Protein 2GUJ (pdb70)

Sequence (260 aa):
AQNTISGKEGRLFLDGEEAHIKTFEANVEKNKSEVNIGRRTGHKTTGANGTGTATFYKVTSKFVLLDYVKKGSDPYFTLQAVLDDQSSGRGTERVTLYDVNFDSAKIASLDEEEVPFTFEDFDVPEKLAQNTISGKEGRLFLDGEEAHIKTFEANVEKNKSEVNIGRRTGHKTTGANGTGTATFYKVTSKFVLLDYVKKGSDPYFTLQAVLDDQSSGRGTERVTLYDVNFDSAKIASLDEEEVPFTFEDFDVPEKLSDTF

Solvent-accessible surface area: 15913 Å² total

Organism: Bacillus subtilis (strain 168) (NCBI:txid224308)

Secondary structure (DSSP, 8-state):
---EEEEEEEEEEBTTB---EEEEEEEE---SS-TT---------S---EEEEEEES---HHHHH--TTTTT----EEEEEEE--TT-SSS--EEEEEEE---HHHHHTT---EEEE--SEEE-----/----EEEEEEEEEBTTB--EEEEEEEEE---SS-TT---------S---EEEEEEES---HHHHH--TTTTT----EEEEEEE--TT-SSS--EEEEEEE---HHHHHTT---EEEE--SEEE-----STT-

Radius of gyration: 20.83 Å; Cα contacts (8 Å, |Δi|>4): 559; chains: 2; bounding box: 64×45×52 Å

CATH classification: 2.30.110.40

Nearest PDB structures (foldseek):
  2guj-assembly1_A  TM=1.008E+00  e=4.155E-22  Bacillus subtilis
  5li2-assembly1_G  TM=8.431E-01  e=3.297E-12  Staphylococcus phage 812
  8v3t-assembly1_a  TM=5.627E-01  e=2.566E-04  Clostridioides difficile
  8z18-assembly1_G  TM=3.463E-01  e=7.494E+00  Bacillus phage SPR
  2guj-assembly1_A  TM=1.008E+00  e=9.852E-22  Bacillus subtilis

InterPro domains:
  IPR018989 Phage tail tube protein [PF09393] (2-141)
  IPR038628 XkdM-like superfamily [G3DSA:2.30.110.40] (1-142)

B-factor: mean 35.98, std 19.68, range [10.0, 70.0]

Foldseek 3Di:
DVQKWWFAFKWKAQVHHIQRWGTWIWHQDDDDPDDNCVDLVHDDDQASWTKIKTFTDDDDPVLLPVCACVVPHKGFIKIKGKTDDVVPPPHIFIKIFGRWIFGSVVSNVPCVGIGMTIGGHMHGPGGD/DVQKWWFAWWWKAFVHHIQRWGTWIWHQDDDDPDDNCVDLVHDDDQASWTKIKTFTDDDDPCLLPVCACVVPDKGFIKIKGKTDDVVPPPHIFIKIFGRWIFGSVVRNVPCVGITMTIGGHMHGPGGDPPPD

Structure (mmCIF, N/CA/C/O backbone):
data_2GUJ
#
_entry.id   2GUJ
#
_cell.length_a   84.255
_cell.length_b   84.255
_cell.l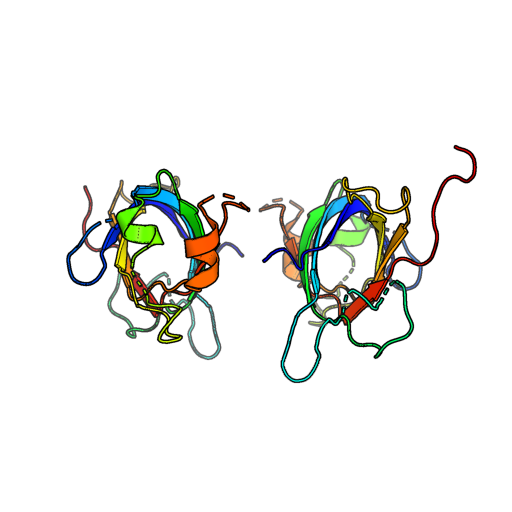ength_c   46.694
_cell.angle_alpha   90.00
_cell.angle_beta   90.00
_cell.angle_gamma   120.00
#
_symmetry.space_group_name_H-M   'P 32'
#
loop_
_atom_site.group_PDB
_atom_site.id
_atom_site.type_symbol
_atom_site.label_atom_id
_atom_site.label_alt_id
_atom_site.label_comp_id
_atom_site.label_asym_id
_atom_site.label_entity_id
_atom_site.label_seq_id
_atom_site.pdbx_PDB_ins_code
_atom_site.Cartn_x
_atom_site.Cartn_y
_atom_site.Cartn_z
_atom_site.occupancy
_atom_site.B_iso_or_equiv
_atom_site.auth_seq_id
_atom_site.auth_comp_id
_atom_site.auth_asym_id
_atom_site.auth_atom_id
_atom_site.pdbx_PDB_model_num
ATOM 1 N N . ALA A 1 5 ? 19.982 -3.268 -17.435 1.00 68.50 5 ALA A N 1
ATOM 2 C CA . ALA A 1 5 ? 20.811 -2.333 -18.258 1.00 69.59 5 ALA A CA 1
ATOM 3 C C . ALA A 1 5 ? 20.286 -0.922 -18.052 1.00 68.23 5 ALA A C 1
ATOM 4 O O . ALA A 1 5 ? 20.523 -0.310 -17.016 1.00 68.68 5 ALA A O 1
ATOM 6 N N . GLN A 1 6 ? 19.548 -0.418 -19.030 1.00 50.46 6 GLN A N 1
ATOM 7 C CA . GLN A 1 6 ? 18.993 0.926 -18.949 1.00 47.72 6 GLN A CA 1
ATOM 8 C C . GLN A 1 6 ? 17.600 0.886 -18.325 1.00 43.31 6 GLN A C 1
ATOM 9 O O . GLN A 1 6 ? 16.942 1.918 -18.171 1.00 42.37 6 GLN A O 1
ATOM 15 N N . ASN A 1 7 ? 17.162 -0.314 -17.954 1.00 49.95 7 ASN A N 1
ATOM 16 C CA . ASN A 1 7 ? 15.853 -0.531 -17.329 1.00 42.99 7 ASN A CA 1
ATOM 17 C C . ASN A 1 7 ? 16.001 -0.169 -15.854 1.00 38.49 7 ASN A C 1
ATOM 18 O O . ASN A 1 7 ? 15.344 -0.730 -14.977 1.00 38.30 7 ASN A O 1
ATOM 23 N N . THR A 1 8 ? 16.878 0.799 -15.615 1.00 43.52 8 THR A N 1
ATOM 24 C CA . THR A 1 8 ? 17.220 1.293 -14.288 1.00 37.39 8 THR A CA 1
ATOM 25 C C . THR A 1 8 ? 16.245 2.372 -13.798 1.00 34.58 8 THR A C 1
ATOM 26 O O . THR A 1 8 ? 15.328 2.763 -14.517 1.00 34.23 8 THR A O 1
ATOM 30 N N . ILE A 1 9 ? 16.457 2.841 -12.573 1.00 28.11 9 ILE A N 1
ATOM 31 C CA . ILE A 1 9 ? 15.614 3.848 -11.939 1.00 22.70 9 ILE A CA 1
ATOM 32 C C . ILE A 1 9 ? 16.397 4.344 -10.733 1.00 21.97 9 ILE A C 1
ATOM 33 O O . ILE A 1 9 ? 16.985 3.543 -10.001 1.00 21.28 9 ILE A O 1
ATOM 38 N N . SER A 1 10 ? 16.419 5.648 -10.507 1.00 12.47 10 SER A N 1
ATOM 39 C CA . SER A 1 10 ? 17.141 6.154 -9.351 1.00 11.94 10 SER A CA 1
ATOM 40 C C . SER A 1 10 ? 16.601 7.510 -8.952 1.00 13.59 10 SER A C 1
ATOM 41 O O . SER A 1 10 ? 15.977 8.192 -9.759 1.00 11.69 10 SER A O 1
ATOM 44 N N . GLY A 1 11 ? 16.846 7.898 -7.710 1.00 16.95 11 GLY A N 1
ATOM 45 C CA . GLY A 1 11 ? 16.359 9.181 -7.268 1.00 20.10 11 GLY A CA 1
ATOM 46 C C . GLY A 1 11 ? 17.154 9.857 -6.169 1.00 22.74 11 GLY A C 1
ATOM 47 O O . GLY A 1 11 ? 17.652 9.222 -5.238 1.00 21.53 11 GLY A O 1
ATOM 48 N N . LYS A 1 12 ? 17.262 11.175 -6.279 1.00 16.57 12 LYS A N 1
ATOM 49 C CA . LYS A 1 12 ? 17.978 11.970 -5.290 1.00 18.50 12 LYS A CA 1
ATOM 50 C C . LYS A 1 12 ? 17.305 11.890 -3.919 1.00 20.63 12 LYS A C 1
ATOM 51 O O . LYS A 1 12 ? 16.232 11.303 -3.764 1.00 19.87 12 LYS A O 1
ATOM 57 N N . GLU A 1 13 ? 17.965 12.514 -2.948 1.00 40.07 13 GLU A N 1
ATOM 58 C CA . GLU A 1 13 ? 17.555 12.584 -1.548 1.00 41.95 13 GLU A CA 1
ATOM 59 C C . GLU A 1 13 ? 16.205 11.983 -1.211 1.00 40.78 13 GLU A C 1
ATOM 60 O O . GLU A 1 13 ? 15.175 12.469 -1.667 1.00 40.29 13 GLU A O 1
ATOM 66 N N . GLY A 1 14 ? 16.222 10.925 -0.400 1.00 20.89 14 GLY A N 1
ATOM 67 C CA . GLY A 1 14 ? 14.988 10.262 -0.013 1.00 19.45 14 GLY A CA 1
ATOM 68 C C . GLY A 1 14 ? 14.930 9.888 1.455 1.00 18.51 14 GLY A C 1
ATOM 69 O O . GLY A 1 14 ? 15.906 10.048 2.178 1.00 19.88 14 GLY A O 1
ATOM 70 N N . ARG A 1 15 ? 13.776 9.405 1.897 1.00 35.66 15 ARG A N 1
ATOM 71 C CA . ARG A 1 15 ? 13.593 8.995 3.283 1.00 33.55 15 ARG A CA 1
ATOM 72 C C . ARG A 1 15 ? 12.806 7.685 3.329 1.00 30.79 15 ARG A C 1
ATOM 73 O O . ARG A 1 15 ? 11.830 7.534 2.595 1.00 30.90 15 ARG A O 1
ATOM 81 N N . LEU A 1 16 ? 13.220 6.740 4.175 1.00 30.47 16 LEU A N 1
ATOM 82 C CA . LEU A 1 16 ? 12.510 5.455 4.276 1.00 28.75 16 LEU A CA 1
ATOM 83 C C . LEU A 1 16 ? 11.754 5.391 5.599 1.00 28.17 16 LEU A C 1
ATOM 84 O O . LEU A 1 16 ? 12.299 5.741 6.645 1.00 27.70 16 LEU A O 1
ATOM 89 N N . PHE A 1 17 ? 10.503 4.945 5.557 1.00 30.27 17 PHE A N 1
ATOM 90 C CA . PHE A 1 17 ? 9.688 4.900 6.772 1.00 28.76 17 PHE A CA 1
ATOM 91 C C . PHE A 1 17 ? 9.338 3.488 7.225 1.00 27.79 17 PHE A C 1
ATOM 92 O O . PHE A 1 17 ? 8.887 2.669 6.434 1.00 28.28 17 PHE A O 1
ATOM 100 N N . LEU A 1 18 ? 9.573 3.188 8.497 1.00 17.88 18 LEU A N 1
ATOM 101 C CA . LEU A 1 18 ? 9.235 1.864 8.998 1.00 16.84 18 LEU A CA 1
ATOM 102 C C . LEU A 1 18 ? 7.895 2.007 9.700 1.00 17.56 18 LEU A C 1
ATOM 103 O O . LEU A 1 18 ? 7.800 2.541 10.806 1.00 17.65 18 LEU A O 1
ATOM 108 N N . ASP A 1 19 ? 6.861 1.533 9.017 1.00 22.47 19 ASP A N 1
ATOM 109 C CA . ASP A 1 19 ? 5.482 1.609 9.477 1.00 23.65 19 ASP A CA 1
ATOM 110 C C . ASP A 1 19 ? 5.085 2.972 10.047 1.00 25.15 19 ASP A C 1
ATOM 111 O O . ASP A 1 19 ? 4.206 3.047 10.897 1.00 25.50 19 ASP A O 1
ATOM 116 N N . GLY A 1 20 ? 5.722 4.047 9.590 1.00 10.00 20 GLY A N 1
ATOM 117 C CA . GLY A 1 20 ? 5.361 5.364 10.078 1.00 11.20 20 GLY A CA 1
ATOM 118 C C . GLY A 1 20 ? 6.495 6.164 10.677 1.00 13.90 20 GLY A C 1
ATOM 119 O O . GLY A 1 20 ? 6.402 7.380 10.794 1.00 13.64 20 GLY A O 1
ATOM 120 N N . GLU A 1 21 ? 7.571 5.504 11.072 1.00 22.94 21 GLU A N 1
ATOM 121 C CA . GLU A 1 21 ? 8.677 6.243 11.655 1.00 26.98 21 GLU A CA 1
ATOM 122 C C . GLU A 1 21 ? 9.753 6.475 10.605 1.00 27.33 21 GLU A C 1
ATOM 123 O O . GLU A 1 21 ? 10.149 5.552 9.898 1.00 26.90 21 GLU A O 1
ATOM 129 N N . GLU A 1 22 ? 10.185 7.725 10.464 1.00 26.20 22 GLU A N 1
ATOM 130 C CA . GLU A 1 22 ? 11.237 8.032 9.510 1.00 26.83 22 GLU A CA 1
ATOM 131 C C . GLU A 1 22 ? 12.476 7.434 10.172 1.00 28.72 22 GLU A C 1
ATOM 132 O O . GLU A 1 22 ? 12.648 7.549 11.384 1.00 29.24 22 GLU A O 1
ATOM 146 N N . ALA A 1 24 ? 15.989 7.191 8.421 1.00 44.52 24 ALA A N 1
ATOM 147 C CA . ALA A 1 24 ? 17.259 7.414 7.729 1.00 45.47 24 ALA A CA 1
ATOM 148 C C . ALA A 1 24 ? 17.083 8.291 6.505 1.00 45.65 24 ALA A C 1
ATOM 149 O O . ALA A 1 24 ? 16.341 7.953 5.585 1.00 47.15 24 ALA A O 1
ATOM 151 N N . HIS A 1 25 ? 17.756 9.432 6.498 1.00 42.75 25 HIS A N 1
ATOM 152 C CA . HIS A 1 25 ? 17.671 10.321 5.359 1.00 42.99 25 HIS A CA 1
ATOM 153 C C . HIS A 1 25 ? 18.631 9.775 4.334 1.00 40.25 25 HIS A C 1
ATOM 154 O O . HIS A 1 25 ? 19.776 10.220 4.232 1.00 41.02 25 HIS A O 1
ATOM 161 N N . ILE A 1 26 ? 18.154 8.791 3.584 1.00 33.20 26 ILE A N 1
ATOM 162 C CA . ILE A 1 26 ? 18.962 8.160 2.562 1.00 29.49 26 ILE A CA 1
ATOM 163 C C . ILE A 1 26 ? 19.155 9.038 1.323 1.00 26.20 26 ILE A C 1
ATOM 164 O O . ILE A 1 26 ? 18.196 9.506 0.703 1.00 25.30 26 ILE A O 1
ATOM 169 N N . LYS A 1 27 ? 20.421 9.262 0.987 1.00 22.57 27 LYS A N 1
ATOM 170 C CA . LYS A 1 27 ? 20.785 10.077 -0.165 1.00 21.52 27 LYS A CA 1
ATOM 171 C C . LYS A 1 27 ? 20.600 9.276 -1.440 1.00 20.10 27 LYS A C 1
ATOM 172 O O . LYS A 1 27 ? 19.660 8.505 -1.548 1.00 21.89 27 LYS A O 1
ATOM 178 N N . THR A 1 28 ? 21.502 9.461 -2.397 1.00 22.35 28 THR A N 1
ATOM 179 C CA . THR A 1 28 ? 21.443 8.756 -3.669 1.00 18.98 28 THR A CA 1
ATOM 180 C C . THR A 1 28 ? 21.110 7.281 -3.562 1.00 17.56 28 THR A C 1
ATOM 181 O O . THR A 1 28 ? 21.737 6.539 -2.804 1.00 17.06 28 THR A O 1
ATOM 185 N N . PHE A 1 29 ? 20.130 6.847 -4.341 1.00 14.68 29 PHE A N 1
ATOM 186 C CA . PHE A 1 29 ? 19.758 5.439 -4.358 1.00 14.68 29 PHE A CA 1
ATOM 187 C C . PHE A 1 29 ? 19.470 5.084 -5.811 1.00 15.75 29 PHE A C 1
ATOM 188 O O . PHE A 1 29 ? 19.066 5.952 -6.582 1.00 13.98 29 PHE A O 1
ATOM 196 N N . GLU A 1 30 ? 19.700 3.834 -6.200 1.00 21.51 30 GLU A N 1
ATOM 197 C CA . GLU A 1 30 ? 19.439 3.426 -7.586 1.00 22.64 30 GLU A CA 1
ATOM 198 C C . GLU A 1 30 ? 18.960 1.974 -7.711 1.00 21.75 30 GLU A C 1
ATOM 199 O O . GLU A 1 30 ? 19.730 1.039 -7.501 1.00 21.97 30 GLU A O 1
ATOM 205 N N . ALA A 1 31 ? 17.693 1.794 -8.079 1.00 13.62 31 ALA A N 1
ATOM 206 C CA . ALA A 1 31 ? 17.116 0.461 -8.205 1.00 12.38 31 ALA A CA 1
ATOM 207 C C . ALA A 1 31 ? 17.152 -0.108 -9.605 1.00 10.83 31 ALA A C 1
ATOM 208 O O . ALA A 1 31 ? 17.727 0.481 -10.510 1.00 10.00 31 ALA A O 1
ATOM 210 N N . ASN A 1 32 ? 16.485 -1.248 -9.764 1.00 26.87 32 ASN A N 1
ATOM 211 C CA . ASN A 1 32 ? 16.445 -1.973 -11.024 1.00 30.03 32 ASN A CA 1
ATOM 212 C C . ASN A 1 32 ? 15.214 -2.854 -11.209 1.00 31.08 32 ASN A C 1
ATOM 213 O O . ASN A 1 32 ? 15.263 -4.031 -10.843 1.00 32.73 32 ASN A O 1
ATOM 218 N N . VAL A 1 33 ? 14.127 -2.345 -11.788 1.00 10.00 33 VAL A N 1
ATOM 219 C CA . VAL A 1 33 ? 12.969 -3.223 -11.976 1.00 10.00 33 VAL A CA 1
ATOM 220 C C . VAL A 1 33 ? 13.393 -4.460 -12.752 1.00 12.32 33 VAL A C 1
ATOM 221 O O . VAL A 1 33 ? 13.924 -4.359 -13.850 1.00 11.84 33 VAL A O 1
ATOM 225 N N . GLU A 1 34 ? 13.183 -5.631 -12.169 1.00 18.35 34 GLU A N 1
ATOM 226 C CA . GLU A 1 34 ? 13.568 -6.855 -12.839 1.00 22.28 34 GLU A CA 1
ATOM 227 C C . GLU A 1 34 ? 12.652 -7.179 -13.998 1.00 27.05 34 GLU A C 1
ATOM 228 O O . GLU A 1 34 ? 11.432 -7.197 -13.847 1.00 27.58 34 GLU A O 1
ATOM 234 N N . LYS A 1 35 ? 13.253 -7.451 -15.152 1.00 34.98 35 LYS A N 1
AT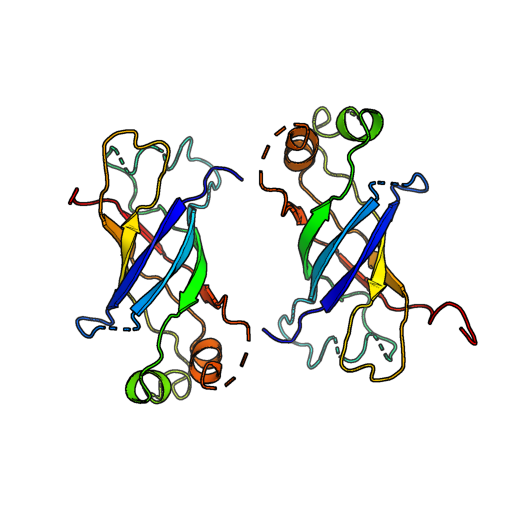OM 235 C CA . LYS A 1 35 ? 12.515 -7.798 -16.364 1.00 39.74 35 LYS A CA 1
ATOM 236 C C . LYS A 1 35 ? 12.546 -9.313 -16.490 1.00 40.08 35 LYS A C 1
ATOM 237 O O . LYS A 1 35 ? 13.423 -9.859 -17.158 1.00 40.77 35 LYS A O 1
ATOM 243 N N . ASN A 1 36 ? 11.590 -10.001 -15.878 1.00 47.77 36 ASN A N 1
ATOM 244 C CA . ASN A 1 36 ? 11.614 -11.457 -15.932 1.00 47.24 36 ASN A CA 1
ATOM 245 C C . ASN A 1 36 ? 10.464 -12.165 -16.636 1.00 46.76 36 ASN A C 1
ATOM 246 O O . ASN A 1 36 ? 9.292 -11.824 -16.458 1.00 46.35 36 ASN A O 1
ATOM 251 N N . LYS A 1 37 ? 10.831 -13.165 -17.436 1.00 66.62 37 LYS A N 1
ATOM 252 C CA . LYS A 1 37 ? 9.872 -14.010 -18.141 1.00 66.40 37 LYS A CA 1
ATOM 253 C C . LYS A 1 37 ? 8.841 -13.301 -19.008 1.00 64.78 37 LYS A C 1
ATOM 254 O O . LYS A 1 37 ? 9.122 -12.299 -19.666 1.00 64.03 37 LYS A O 1
ATOM 260 N N . SER A 1 38 ? 7.638 -13.863 -18.985 1.00 46.34 38 SER A N 1
ATOM 261 C CA . SER A 1 38 ? 6.499 -13.371 -19.737 1.00 44.93 38 SER A CA 1
ATOM 262 C C . SER A 1 38 ? 5.991 -12.010 -19.263 1.00 44.43 38 SER A C 1
ATOM 263 O O . SER A 1 38 ? 5.022 -11.941 -18.509 1.00 45.41 38 SER A O 1
ATOM 266 N N . GLU A 1 39 ? 6.631 -10.933 -19.711 1.00 34.85 39 GLU A N 1
ATOM 267 C CA . GLU A 1 39 ? 6.213 -9.590 -19.322 1.00 34.27 39 GLU A CA 1
ATOM 268 C C . GLU A 1 39 ? 6.948 -8.557 -20.175 1.00 35.54 39 GLU A C 1
ATOM 269 O O . GLU A 1 39 ? 8.061 -8.140 -19.847 1.00 36.05 39 GLU A O 1
ATOM 275 N N . VAL A 1 40 ? 6.314 -8.141 -21.268 1.00 51.04 40 VAL A N 1
ATOM 276 C CA . VAL A 1 40 ? 6.915 -7.183 -22.182 1.00 51.55 40 VAL A CA 1
ATOM 277 C C . VAL A 1 40 ? 7.695 -6.077 -21.481 1.00 52.24 40 VAL A C 1
ATOM 278 O O . VAL A 1 40 ? 8.888 -6.238 -21.200 1.00 53.14 40 VAL A O 1
ATOM 282 N N . ASN A 1 41 ? 7.027 -4.965 -21.191 1.00 48.24 41 ASN A N 1
ATOM 283 C CA . ASN A 1 41 ? 7.676 -3.833 -20.555 1.00 47.54 41 ASN A CA 1
ATOM 284 C C . ASN A 1 41 ? 7.065 -3.524 -19.202 1.00 47.45 41 ASN A C 1
ATOM 285 O O . ASN A 1 41 ? 6.150 -2.704 -19.105 1.00 47.46 41 ASN A O 1
ATOM 290 N N . ILE A 1 42 ? 7.590 -4.168 -18.159 1.00 47.02 42 ILE A N 1
ATOM 291 C CA . ILE A 1 42 ? 7.098 -3.983 -16.789 1.00 46.42 42 ILE A CA 1
ATOM 292 C C . ILE A 1 42 ? 7.168 -2.526 -16.306 1.00 47.14 42 ILE A C 1
ATOM 293 O O . ILE A 1 42 ? 6.148 -1.936 -15.916 1.00 45.77 42 ILE A O 1
ATOM 306 N N . GLY A 1 44 ? 8.027 0.568 -17.943 1.00 45.77 44 GLY A N 1
ATOM 307 C CA . GLY A 1 44 ? 7.307 1.504 -18.776 1.00 44.37 44 GLY A CA 1
ATOM 308 C C . GLY A 1 44 ? 5.885 1.722 -18.315 1.00 43.83 44 GLY A C 1
ATOM 309 O O . GLY A 1 44 ? 5.463 2.861 -18.119 1.00 44.12 44 GLY A O 1
ATOM 310 N N . ARG A 1 45 ? 5.146 0.636 -18.114 1.00 60.24 45 ARG A N 1
ATOM 311 C CA . ARG A 1 45 ? 3.759 0.753 -17.684 1.00 59.83 45 ARG A CA 1
ATOM 312 C C . ARG A 1 45 ? 3.516 0.500 -16.199 1.00 60.62 45 ARG A C 1
ATOM 313 O O . ARG A 1 45 ? 2.907 -0.490 -15.805 1.00 61.47 45 ARG A O 1
ATOM 321 N N . ARG A 1 46 ? 4.000 1.425 -15.383 1.00 48.21 46 ARG A N 1
ATOM 322 C CA . ARG A 1 46 ? 3.841 1.371 -13.933 1.00 50.38 46 ARG A CA 1
ATOM 323 C C . ARG A 1 46 ? 4.018 2.829 -13.551 1.00 52.75 46 ARG A C 1
ATOM 324 O O . ARG A 1 46 ? 3.347 3.345 -12.659 1.00 51.64 46 ARG A O 1
ATOM 340 N N . THR A 1 48 ? 3.588 5.044 -15.847 1.00 70.00 48 THR A N 1
ATOM 341 C CA . THR A 1 48 ? 2.453 5.563 -16.590 1.00 70.00 48 THR A CA 1
ATOM 342 C C . THR A 1 48 ? 1.494 4.429 -16.915 1.00 70.00 48 THR A C 1
ATOM 343 O O . THR A 1 48 ? 1.434 3.961 -18.056 1.00 70.00 48 THR A O 1
ATOM 347 N N . GLY A 1 49 ? 0.752 3.971 -15.911 1.00 69.01 49 GLY A N 1
ATOM 348 C CA . GLY A 1 49 ? -0.200 2.910 -16.173 1.00 70.00 49 GLY A CA 1
ATOM 349 C C . GLY A 1 49 ? -0.529 1.948 -15.059 1.00 70.00 49 GLY A C 1
ATOM 350 O O . GLY A 1 49 ? 0.192 1.855 -14.067 1.00 69.41 49 GLY A O 1
ATOM 351 N N . HIS A 1 50 ? -1.640 1.236 -15.251 1.00 68.29 50 HIS A N 1
ATOM 352 C CA . HIS A 1 50 ? -2.146 0.228 -14.321 1.00 68.00 50 HIS A CA 1
ATOM 353 C C . HIS A 1 50 ? -1.505 -1.091 -14.697 1.00 64.51 50 HIS A C 1
ATOM 354 O O . HIS A 1 50 ? -1.579 -1.511 -15.847 1.00 65.74 50 HIS A O 1
ATOM 361 N N . LYS A 1 51 ? -0.897 -1.760 -13.731 1.00 48.64 51 LYS A N 1
ATOM 362 C CA . LYS A 1 51 ? -0.268 -3.027 -14.036 1.00 43.66 51 LYS A CA 1
ATOM 363 C C . LYS A 1 51 ? -0.214 -3.952 -12.836 1.00 42.09 51 LYS A C 1
ATOM 364 O O . LYS A 1 51 ? -0.710 -3.620 -11.761 1.00 40.31 51 LYS A O 1
ATOM 370 N N . THR A 1 52 ? 0.404 -5.115 -13.032 1.00 70.00 52 THR A N 1
ATOM 371 C CA . THR A 1 52 ? 0.544 -6.096 -11.969 1.00 70.00 52 THR A CA 1
ATOM 372 C C . THR A 1 52 ? 1.291 -5.444 -10.826 1.00 70.00 52 THR A C 1
ATOM 373 O O . THR A 1 52 ? 2.142 -4.573 -11.043 1.00 70.00 52 THR A O 1
ATOM 377 N N . THR A 1 53 ? 0.980 -5.880 -9.609 1.00 70.00 53 THR A N 1
ATOM 378 C CA . THR A 1 53 ? 1.625 -5.354 -8.408 1.00 69.77 53 THR A CA 1
ATOM 379 C C . THR A 1 53 ? 3.086 -5.797 -8.390 1.00 66.80 53 THR A C 1
ATOM 380 O O . THR A 1 53 ? 3.744 -5.768 -7.355 1.00 67.24 53 THR A O 1
ATOM 384 N N . GLY A 1 54 ? 3.584 -6.204 -9.551 1.00 36.25 54 GLY A N 1
ATOM 385 C CA . GLY A 1 54 ? 4.962 -6.635 -9.649 1.00 31.16 54 GLY A CA 1
ATOM 386 C C . GLY A 1 54 ? 5.935 -5.503 -9.385 1.00 27.06 54 GLY A C 1
ATOM 387 O O . GLY A 1 54 ? 5.971 -4.944 -8.288 1.00 26.61 54 GLY A O 1
ATOM 388 N N . ALA A 1 55 ? 6.711 -5.153 -10.403 1.00 19.78 55 ALA A N 1
ATOM 389 C CA . ALA A 1 55 ? 7.717 -4.106 -10.287 1.00 15.47 55 ALA A CA 1
ATOM 390 C C . ALA A 1 55 ? 8.672 -4.469 -9.159 1.00 13.15 55 ALA A C 1
ATOM 391 O O . ALA A 1 55 ? 9.279 -3.615 -8.523 1.00 13.24 55 ALA A O 1
ATOM 393 N N . ASN A 1 56 ? 8.785 -5.759 -8.901 1.00 11.28 56 ASN A N 1
ATOM 394 C CA . ASN A 1 56 ? 9.683 -6.248 -7.874 1.00 10.00 56 ASN A CA 1
ATOM 395 C C . ASN A 1 56 ? 11.074 -6.007 -8.442 1.00 10.00 56 ASN A C 1
ATOM 396 O O . ASN A 1 56 ? 11.208 -5.938 -9.660 1.00 10.00 56 ASN A O 1
ATOM 401 N N . GLY A 1 57 ? 12.100 -5.875 -7.601 1.00 10.32 57 GLY A N 1
ATOM 402 C CA . GLY A 1 57 ? 13.446 -5.680 -8.132 1.00 10.00 57 GLY A CA 1
ATOM 403 C C . GLY A 1 57 ? 14.593 -5.672 -7.132 1.00 10.71 57 GLY A C 1
ATOM 404 O O . GLY A 1 57 ? 14.403 -5.967 -5.951 1.00 12.09 57 GLY A O 1
ATOM 405 N N . THR A 1 58 ? 15.802 -5.377 -7.593 1.00 10.39 58 THR A N 1
ATOM 406 C CA . THR A 1 58 ? 16.912 -5.282 -6.652 1.00 11.00 58 THR A CA 1
ATOM 407 C C . THR A 1 58 ? 17.471 -3.899 -6.832 1.00 10.00 58 THR A C 1
ATOM 408 O O . THR A 1 58 ? 17.133 -3.219 -7.787 1.00 10.00 58 THR A O 1
ATOM 412 N N . GLY A 1 59 ? 18.348 -3.483 -5.937 1.00 16.85 59 GLY A N 1
ATOM 413 C CA . GLY A 1 59 ? 18.911 -2.155 -6.069 1.00 18.40 59 GLY A CA 1
ATOM 414 C C . GLY A 1 59 ? 20.029 -1.872 -5.088 1.00 18.98 59 GLY A C 1
ATOM 415 O O . GLY A 1 59 ? 20.572 -2.776 -4.446 1.00 19.42 59 GLY A O 1
ATOM 416 N N . THR A 1 60 ? 20.386 -0.605 -4.976 1.00 10.00 60 THR A N 1
ATOM 417 C CA . THR A 1 60 ? 21.429 -0.224 -4.056 1.00 11.22 60 THR A CA 1
ATOM 418 C C . THR A 1 60 ? 21.214 1.226 -3.680 1.00 12.08 60 THR A C 1
ATOM 419 O O . THR A 1 60 ? 20.547 1.973 -4.395 1.00 13.01 60 THR A O 1
ATOM 423 N N . ALA A 1 61 ? 21.760 1.628 -2.546 1.00 21.19 61 ALA A N 1
ATOM 424 C CA . ALA A 1 61 ? 21.562 2.992 -2.126 1.00 23.13 61 ALA A CA 1
ATOM 425 C C . ALA A 1 61 ? 22.519 3.298 -1.013 1.00 25.05 61 ALA A C 1
ATOM 426 O O . ALA A 1 61 ? 22.972 2.394 -0.313 1.00 25.43 61 ALA A O 1
ATOM 428 N N . THR A 1 62 ? 22.824 4.574 -0.835 1.00 35.82 62 THR A N 1
ATOM 429 C CA . THR A 1 62 ? 23.746 4.975 0.216 1.00 38.14 62 THR A CA 1
ATOM 430 C C . THR A 1 62 ? 23.058 5.906 1.200 1.00 41.39 62 THR A C 1
ATOM 431 O O . THR A 1 62 ? 22.335 6.818 0.800 1.00 42.53 62 THR A O 1
ATOM 435 N N . PHE A 1 63 ? 23.274 5.675 2.489 1.00 20.63 63 PHE A N 1
ATOM 436 C CA . PHE A 1 63 ? 22.654 6.521 3.494 1.00 21.80 63 PHE A CA 1
ATOM 437 C C . PHE A 1 63 ? 23.466 7.793 3.733 1.00 25.29 63 PHE A C 1
ATOM 438 O O . PHE A 1 63 ? 24.676 7.830 3.485 1.00 24.79 63 PHE A O 1
ATOM 446 N N . TYR A 1 64 ? 22.770 8.841 4.176 1.00 38.02 64 TYR A N 1
ATOM 447 C CA . TYR A 1 64 ? 23.373 10.139 4.478 1.00 43.80 64 TYR A CA 1
ATOM 448 C C . TYR A 1 64 ? 23.766 10.173 5.959 1.00 44.74 64 TYR A C 1
ATOM 449 O O . TYR A 1 64 ? 24.950 10.205 6.287 1.00 44.16 64 TYR A O 1
ATOM 458 N N . LYS A 1 65 ? 22.784 10.145 6.852 1.00 63.94 65 LYS A N 1
ATOM 459 C CA . LYS A 1 65 ? 23.076 10.157 8.288 1.00 65.12 65 LYS A CA 1
ATOM 460 C C . LYS A 1 65 ? 22.492 8.909 8.945 1.00 63.18 65 LYS A C 1
ATOM 461 O O . LYS A 1 65 ? 21.538 8.324 8.429 1.00 64.40 65 LYS A O 1
ATOM 467 N N . VAL A 1 66 ? 23.052 8.503 10.080 1.00 46.15 66 VAL A N 1
ATOM 468 C CA . VAL A 1 66 ? 22.547 7.322 10.769 1.00 44.46 66 VAL A CA 1
ATOM 469 C C . VAL A 1 66 ? 22.249 7.568 12.240 1.00 42.08 66 VAL A C 1
ATOM 470 O O . VAL A 1 66 ? 23.152 7.783 13.045 1.00 39.43 66 VAL A O 1
ATOM 474 N N . THR A 1 67 ? 20.970 7.533 12.586 1.00 56.34 67 THR A N 1
ATOM 475 C CA . THR A 1 67 ? 20.557 7.748 13.962 1.00 57.28 67 THR A CA 1
ATOM 476 C C . THR A 1 67 ? 20.868 6.538 14.832 1.00 57.00 67 THR A C 1
ATOM 477 O O . THR A 1 67 ? 20.471 5.415 14.514 1.00 58.84 67 THR A O 1
ATOM 481 N N . SER A 1 68 ? 21.566 6.780 15.938 1.00 47.54 68 SER A N 1
ATOM 482 C CA . SER A 1 68 ? 21.919 5.711 16.859 1.00 44.52 68 SER A CA 1
ATOM 483 C C . SER A 1 68 ? 20.684 4.864 17.068 1.00 42.75 68 SER A C 1
ATOM 484 O O . SER A 1 68 ? 20.719 3.637 16.946 1.00 43.25 68 SER A O 1
ATOM 487 N N . LYS A 1 69 ? 19.581 5.537 17.365 1.00 30.84 69 LYS A N 1
ATOM 488 C CA . LYS A 1 69 ? 18.322 4.852 17.595 1.00 31.22 69 LYS A CA 1
ATOM 489 C C . LYS A 1 69 ? 18.125 3.787 16.523 1.00 31.76 69 LYS A C 1
ATOM 490 O O . LYS A 1 69 ? 17.962 2.596 16.817 1.00 31.00 69 LYS A O 1
ATOM 496 N N . PHE A 1 70 ? 18.160 4.219 15.269 1.00 51.94 70 PHE A N 1
ATOM 497 C CA . PHE A 1 70 ? 17.971 3.294 14.162 1.00 51.92 70 PHE A CA 1
ATOM 498 C C . PHE A 1 70 ? 18.909 2.083 14.248 1.00 53.11 70 PHE A C 1
ATOM 499 O O . PHE A 1 70 ? 18.459 0.933 14.218 1.00 53.66 70 PHE A O 1
ATOM 507 N N . VAL A 1 71 ? 20.207 2.337 14.366 1.00 33.09 71 VAL A N 1
ATOM 508 C CA . VAL A 1 71 ? 21.158 1.245 14.454 1.00 32.62 71 VAL A CA 1
ATOM 509 C C . VAL A 1 71 ? 20.694 0.288 15.533 1.00 33.44 71 VAL A C 1
ATOM 510 O O . VAL A 1 71 ? 20.372 -0.870 15.254 1.00 33.03 71 VAL A O 1
ATOM 514 N N . LEU A 1 72 ? 20.650 0.778 16.766 1.00 39.14 72 LEU A N 1
ATOM 515 C CA . LEU A 1 72 ? 20.186 -0.043 17.877 1.00 39.10 72 LEU A CA 1
ATOM 516 C C . LEU A 1 72 ? 18.872 -0.716 17.482 1.00 38.95 72 LEU A C 1
ATOM 517 O O . LEU A 1 72 ? 18.661 -1.889 17.778 1.00 39.60 72 LEU A O 1
ATOM 522 N N . LEU A 1 73 ? 17.990 0.013 16.808 1.00 16.86 73 LEU A N 1
ATOM 523 C CA . LEU A 1 73 ? 16.738 -0.600 16.413 1.00 16.07 73 LEU A CA 1
ATOM 524 C C . LEU A 1 73 ? 17.029 -1.814 15.539 1.00 17.82 73 LEU A C 1
ATOM 525 O O . LEU A 1 73 ? 16.574 -2.923 15.827 1.00 16.48 73 LEU A O 1
ATOM 546 N N . ASP A 1 76 ? 18.144 -4.932 17.341 1.00 42.47 76 ASP A N 1
ATOM 547 C CA . ASP A 1 76 ? 17.082 -5.706 17.973 1.00 41.42 76 ASP A CA 1
ATOM 548 C C . ASP A 1 76 ? 16.378 -6.578 16.953 1.00 39.40 76 ASP A C 1
ATOM 549 O O . ASP A 1 76 ? 15.761 -7.586 17.304 1.00 39.21 76 ASP A O 1
ATOM 554 N N . TYR A 1 77 ? 16.489 -6.184 15.687 1.00 44.07 77 TYR A N 1
ATOM 555 C CA . TYR A 1 77 ? 15.864 -6.921 14.601 1.00 39.64 77 TYR A CA 1
ATOM 556 C C . TYR A 1 77 ? 16.682 -8.129 14.187 1.00 37.73 77 TYR A C 1
ATOM 557 O O . TYR A 1 77 ? 16.160 -9.242 14.075 1.00 36.72 77 TYR A O 1
ATOM 566 N N . VAL A 1 78 ? 17.968 -7.903 13.963 1.00 31.44 78 VAL A N 1
ATOM 567 C CA . VAL A 1 78 ? 18.859 -8.980 13.570 1.00 30.38 78 VAL A CA 1
ATOM 568 C C . VAL A 1 78 ? 18.920 -9.951 14.742 1.00 32.51 78 VAL A C 1
ATOM 569 O O . VAL A 1 78 ? 19.202 -11.137 14.568 1.00 33.63 78 VAL A O 1
ATOM 573 N N . LYS A 1 79 ? 18.644 -9.444 15.941 1.00 26.33 79 LYS A N 1
ATOM 574 C CA . LYS A 1 79 ? 18.638 -10.296 17.121 1.00 26.56 79 LYS A CA 1
ATOM 575 C C . LYS A 1 79 ? 17.599 -11.365 16.820 1.00 26.85 79 LYS A C 1
ATOM 576 O O . LYS A 1 79 ? 17.915 -12.554 16.725 1.00 25.02 79 LYS A O 1
ATOM 582 N N . LYS A 1 80 ? 16.357 -10.916 16.642 1.00 33.19 80 LYS A N 1
ATOM 583 C CA . LYS A 1 80 ? 15.244 -11.812 16.353 1.00 32.90 80 LYS A CA 1
ATOM 584 C C . LYS A 1 80 ? 15.444 -12.445 14.987 1.00 32.45 80 LYS A C 1
ATOM 585 O O . LYS A 1 80 ? 14.598 -13.196 14.496 1.00 32.03 80 LYS A O 1
ATOM 591 N N . GLY A 1 81 ? 16.587 -12.132 14.389 1.00 45.49 81 GLY A N 1
ATOM 592 C CA . GLY A 1 81 ? 16.941 -12.679 13.096 1.00 45.89 81 GLY A CA 1
ATOM 593 C C . GLY A 1 81 ? 15.920 -12.447 12.014 1.00 46.04 81 GLY A C 1
ATOM 594 O O . GLY A 1 81 ? 15.522 -13.371 11.310 1.00 46.42 81 GLY A O 1
ATOM 5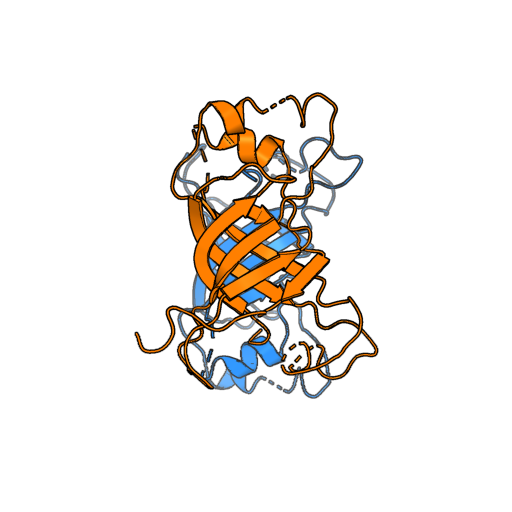95 N N . SER A 1 82 ? 15.480 -11.209 11.875 1.00 29.79 82 SER A N 1
ATOM 596 C CA . SER A 1 82 ? 14.520 -10.915 10.839 1.00 28.88 82 SER A CA 1
ATOM 597 C C . SER A 1 82 ? 14.840 -9.605 10.151 1.00 28.53 82 SER A C 1
ATOM 598 O O . SER A 1 82 ? 15.471 -8.722 10.72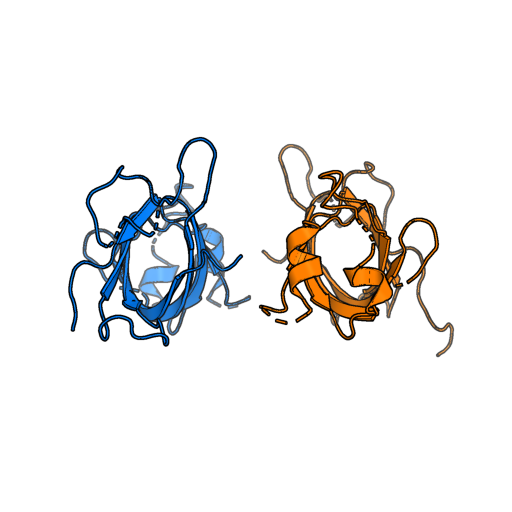8 1.00 27.49 82 SER A O 1
ATOM 601 N N . ASP A 1 83 ? 14.428 -9.503 8.894 1.00 25.60 83 ASP A N 1
ATOM 602 C CA . ASP A 1 83 ? 14.638 -8.292 8.124 1.00 26.26 83 ASP A CA 1
ATOM 603 C C . ASP A 1 83 ? 13.279 -7.661 7.898 1.00 25.12 83 ASP A C 1
ATOM 604 O O . ASP A 1 83 ? 12.396 -8.263 7.295 1.00 26.01 83 ASP A O 1
ATOM 609 N N . PRO A 1 84 ? 13.101 -6.429 8.390 1.00 32.90 84 PRO A N 1
ATOM 610 C CA . PRO A 1 84 ? 11.886 -5.611 8.307 1.00 30.48 84 PRO A CA 1
ATOM 611 C C . PRO A 1 84 ? 11.695 -4.999 6.921 1.00 28.50 84 PRO A C 1
ATOM 612 O O . PRO A 1 84 ? 12.650 -4.910 6.156 1.00 29.81 84 PRO A O 1
ATOM 616 N N . TYR A 1 85 ? 10.471 -4.592 6.598 1.00 10.71 85 TYR A N 1
ATOM 617 C CA . TYR A 1 85 ? 10.201 -3.973 5.307 1.00 10.00 85 TYR A CA 1
ATOM 618 C C . TYR A 1 85 ? 9.999 -2.479 5.458 1.00 10.00 85 TYR A C 1
ATOM 619 O O . TYR A 1 85 ? 9.017 -2.039 6.056 1.00 10.00 85 TYR A O 1
ATOM 628 N N . PHE A 1 86 ? 10.923 -1.698 4.916 1.00 12.37 86 PHE A N 1
ATOM 629 C CA . PHE A 1 86 ? 10.819 -0.253 4.988 1.00 13.60 86 PHE A CA 1
ATOM 630 C C . PHE A 1 86 ? 10.229 0.237 3.666 1.00 12.56 86 PHE A C 1
ATOM 631 O O . PHE A 1 86 ? 10.204 -0.498 2.665 1.00 14.61 86 PHE A O 1
ATOM 639 N N . THR A 1 87 ? 9.732 1.466 3.670 1.00 19.13 87 THR A N 1
ATOM 640 C CA . THR A 1 87 ? 9.153 2.063 2.479 1.00 17.49 87 THR A CA 1
ATOM 641 C C . THR A 1 87 ? 10.032 3.252 2.145 1.00 17.96 87 THR A C 1
ATOM 642 O O . THR A 1 87 ? 10.041 4.240 2.881 1.00 18.32 87 THR A O 1
ATOM 646 N N . LEU A 1 88 ? 10.767 3.166 1.042 1.00 11.20 88 LEU A N 1
ATOM 647 C CA . LEU A 1 88 ? 11.663 4.251 0.690 1.00 11.47 88 LEU A CA 1
ATOM 648 C C . LEU A 1 88 ? 11.012 5.283 -0.202 1.00 12.53 88 LEU A C 1
ATOM 649 O O . LEU A 1 88 ? 10.767 5.034 -1.385 1.00 13.69 88 LEU A O 1
ATOM 654 N N . GLN A 1 89 ? 10.768 6.465 0.345 1.00 10.00 89 GLN A N 1
ATOM 655 C CA . GLN A 1 89 ? 10.129 7.493 -0.455 1.00 12.15 89 GLN A CA 1
ATOM 656 C C . GLN A 1 89 ? 11.039 8.662 -0.802 1.00 12.93 89 GLN A C 1
ATOM 657 O O . GLN A 1 89 ? 11.238 9.566 0.009 1.00 11.19 89 GLN A O 1
ATOM 663 N N . ALA A 1 90 ? 11.575 8.647 -2.022 1.00 17.38 90 ALA A N 1
ATOM 664 C CA . ALA A 1 90 ? 12.485 9.701 -2.473 1.00 18.34 90 ALA A CA 1
ATOM 665 C C . ALA A 1 90 ? 11.934 10.569 -3.592 1.00 18.98 90 ALA A C 1
ATOM 666 O O . ALA A 1 90 ? 10.768 10.467 -3.982 1.00 16.86 90 ALA A O 1
ATOM 668 N N . VAL A 1 91 ? 12.820 11.418 -4.104 1.00 33.51 91 VAL A N 1
ATOM 669 C CA . VAL A 1 91 ? 12.516 12.323 -5.205 1.00 34.49 91 VAL A CA 1
ATOM 670 C C . VAL A 1 91 ? 13.232 11.815 -6.460 1.00 35.87 91 VAL A C 1
ATOM 671 O O . VAL A 1 91 ? 14.462 11.742 -6.503 1.00 36.99 91 VAL A O 1
ATOM 675 N N . LEU A 1 92 ? 12.454 11.489 -7.486 1.00 33.66 92 LEU A N 1
ATOM 676 C CA . LEU A 1 92 ? 12.985 10.962 -8.738 1.00 35.75 92 LEU A CA 1
ATOM 677 C C . LEU A 1 92 ? 14.003 11.862 -9.408 1.00 39.21 92 LEU A C 1
ATOM 678 O O . LEU A 1 92 ? 13.840 13.079 -9.439 1.00 39.26 92 LEU A O 1
ATOM 683 N N . ASP A 1 93 ? 15.055 11.257 -9.953 1.00 59.55 93 ASP A N 1
ATOM 684 C CA . ASP A 1 93 ? 16.097 12.023 -10.632 1.00 63.09 93 ASP A CA 1
ATOM 685 C C . ASP A 1 93 ? 16.261 11.643 -12.100 1.00 67.66 93 ASP A C 1
ATOM 686 O O . ASP A 1 93 ? 17.373 11.382 -12.562 1.00 70.00 93 ASP A O 1
ATOM 691 N N . ASP A 1 94 ? 15.159 11.593 -12.837 1.00 36.82 94 ASP A N 1
ATOM 692 C CA . ASP A 1 94 ? 15.251 11.268 -14.255 1.00 39.80 94 ASP A CA 1
ATOM 693 C C . ASP A 1 94 ? 15.555 12.588 -14.955 1.00 41.63 94 ASP A C 1
ATOM 694 O O . ASP A 1 94 ? 14.733 13.505 -14.938 1.00 39.66 94 ASP A O 1
ATOM 699 N N . GLN A 1 95 ? 16.739 12.692 -15.552 1.00 64.83 95 GLN A N 1
ATOM 700 C CA . GLN A 1 95 ? 17.127 13.926 -16.228 1.00 68.93 95 GLN A CA 1
ATOM 701 C C . GLN A 1 95 ? 16.361 14.149 -17.516 1.00 70.00 95 GLN A C 1
ATOM 702 O O . GLN A 1 95 ? 16.161 15.290 -17.932 1.00 70.00 95 GLN A O 1
ATOM 708 N N . SER A 1 96 ? 15.930 13.063 -18.147 1.00 65.27 96 SER A N 1
ATOM 709 C CA . SER A 1 96 ? 15.187 13.186 -19.387 1.00 67.81 96 SER A CA 1
ATOM 710 C C . SER A 1 96 ? 14.029 14.160 -19.180 1.00 68.80 96 SER A C 1
ATOM 711 O O . SER A 1 96 ? 13.649 14.888 -20.097 1.00 69.99 96 SER A O 1
ATOM 714 N N . SER A 1 97 ? 13.490 14.183 -17.962 1.00 70.00 97 SER A N 1
ATOM 715 C CA . SER A 1 97 ? 12.379 15.071 -17.611 1.00 70.00 97 SER A CA 1
ATOM 716 C C . SER A 1 97 ? 11.205 14.921 -18.573 1.00 70.00 97 SER A C 1
ATOM 717 O O . SER A 1 97 ? 10.651 15.918 -19.052 1.00 70.00 97 SER A O 1
ATOM 720 N N . GLY A 1 98 ? 10.835 13.677 -18.861 1.00 70.00 98 GLY A N 1
ATOM 721 C CA . GLY A 1 98 ? 9.722 13.431 -19.759 1.00 70.00 98 GLY A CA 1
ATOM 722 C C . GLY A 1 98 ? 8.509 14.240 -19.341 1.00 69.83 98 GLY A C 1
ATOM 723 O O . GLY A 1 98 ? 7.613 14.483 -20.148 1.00 68.56 98 GLY A O 1
ATOM 724 N N . ARG A 1 99 ? 8.486 14.654 -18.073 1.00 70.00 99 ARG A N 1
ATOM 725 C CA . ARG A 1 99 ? 7.395 15.452 -17.515 1.00 70.00 99 ARG A CA 1
ATOM 726 C C . ARG A 1 99 ? 7.939 16.599 -16.665 1.00 70.00 99 ARG A C 1
ATOM 727 O O . ARG A 1 99 ? 7.877 17.759 -17.072 1.00 70.00 99 ARG A O 1
ATOM 735 N N . GLY A 1 100 ? 8.476 16.257 -15.494 1.00 54.51 100 GLY A N 1
ATOM 736 C CA . GLY A 1 100 ? 9.034 17.246 -14.583 1.00 50.36 100 GLY A CA 1
ATOM 737 C C . GLY A 1 100 ? 9.814 16.541 -13.486 1.00 47.35 100 GLY A C 1
ATOM 738 O O . GLY A 1 100 ? 10.869 15.969 -13.754 1.00 45.11 100 GLY A O 1
ATOM 739 N N . THR A 1 101 ? 9.308 16.589 -12.253 1.00 67.11 101 THR A N 1
ATOM 740 C CA . THR A 1 101 ? 9.948 15.906 -11.114 1.00 64.98 101 THR A CA 1
ATOM 741 C C . THR A 1 101 ? 8.915 15.358 -10.117 1.00 62.96 101 THR A C 1
ATOM 742 O O . THR A 1 101 ? 8.230 16.120 -9.430 1.00 62.23 101 THR A O 1
ATOM 746 N N . GLU A 1 102 ? 8.836 14.029 -10.035 1.00 31.72 102 GLU A N 1
ATOM 747 C CA . GLU A 1 102 ? 7.883 13.350 -9.158 1.00 27.83 102 GLU A CA 1
ATOM 748 C C . GLU A 1 102 ? 8.529 12.517 -8.060 1.00 26.16 102 GLU A C 1
ATOM 749 O O . GLU A 1 102 ? 9.723 12.204 -8.110 1.00 25.05 102 GLU A O 1
ATOM 755 N N . ARG A 1 103 ? 7.715 12.139 -7.075 1.00 20.01 103 ARG A N 1
ATOM 756 C CA . ARG A 1 103 ? 8.189 11.314 -5.973 1.00 18.41 103 ARG A CA 1
ATOM 757 C C . ARG A 1 103 ? 8.176 9.861 -6.405 1.00 15.49 103 ARG A C 1
ATOM 758 O O . ARG A 1 103 ? 7.339 9.436 -7.203 1.00 15.15 103 ARG A O 1
ATOM 766 N N . VAL A 1 104 ? 9.118 9.105 -5.870 1.00 35.33 104 VAL A N 1
ATOM 767 C CA . VAL A 1 104 ? 9.223 7.698 -6.169 1.00 29.70 104 VAL A CA 1
ATOM 768 C C . VAL A 1 104 ? 9.208 6.977 -4.851 1.00 29.41 104 VAL A C 1
ATOM 769 O O . VAL A 1 104 ? 9.941 7.355 -3.941 1.00 31.68 104 VAL A O 1
ATOM 773 N N . THR A 1 105 ? 8.369 5.961 -4.724 1.00 10.85 105 THR A N 1
ATOM 774 C CA . THR A 1 105 ? 8.354 5.193 -3.497 1.00 10.00 105 THR A CA 1
ATOM 775 C C . THR A 1 105 ? 8.769 3.775 -3.887 1.00 10.00 105 THR A C 1
ATOM 776 O O . THR A 1 105 ? 8.573 3.353 -5.034 1.00 10.00 105 THR A O 1
ATOM 780 N N . LEU A 1 106 ? 9.388 3.054 -2.960 1.00 13.50 106 LEU A N 1
ATOM 781 C CA . LEU A 1 106 ? 9.811 1.684 -3.233 1.00 12.12 106 LEU A CA 1
ATOM 782 C C . LEU A 1 106 ? 9.190 0.781 -2.205 1.00 11.65 106 LEU A C 1
ATOM 783 O O . LEU A 1 106 ? 9.791 0.481 -1.182 1.00 12.53 106 LEU A O 1
ATOM 788 N N . TYR A 1 107 ? 7.989 0.318 -2.480 1.00 10.00 107 TYR A N 1
ATOM 789 C CA . TYR A 1 107 ? 7.347 -0.530 -1.517 1.00 10.00 107 TYR A CA 1
ATOM 790 C C . TYR A 1 107 ? 8.171 -1.739 -1.168 1.00 10.00 107 TYR A C 1
ATOM 791 O O . TYR A 1 107 ? 8.795 -2.366 -2.024 1.00 10.00 107 TYR A O 1
ATOM 800 N N . ASP A 1 108 ? 8.197 -2.008 0.129 1.00 10.00 108 ASP A N 1
ATOM 801 C CA . ASP A 1 108 ? 8.898 -3.138 0.690 1.00 10.00 108 ASP A CA 1
ATOM 802 C C . ASP A 1 108 ? 10.383 -3.282 0.407 1.00 10.00 108 ASP A C 1
ATOM 803 O O . ASP A 1 108 ? 10.873 -4.395 0.184 1.00 10.00 108 ASP A O 1
ATOM 808 N N . VAL A 1 109 ? 11.101 -2.160 0.402 1.00 10.00 109 VAL A N 1
ATOM 809 C CA . VAL A 1 109 ? 12.545 -2.214 0.205 1.00 10.00 109 VAL A CA 1
ATOM 810 C C . VAL A 1 109 ? 13.020 -2.944 1.446 1.00 10.00 109 VAL A C 1
ATOM 811 O O . VAL A 1 109 ? 12.474 -2.750 2.538 1.00 10.00 109 VAL A O 1
ATOM 815 N N . ASN A 1 110 ? 14.046 -3.764 1.295 1.00 10.00 110 ASN A N 1
ATOM 816 C CA . ASN A 1 110 ? 14.515 -4.518 2.435 1.00 10.00 110 ASN A CA 1
ATOM 817 C C . ASN A 1 110 ? 16.000 -4.852 2.435 1.00 10.00 110 ASN A C 1
ATOM 818 O O . ASN A 1 110 ? 16.480 -5.552 1.547 1.00 10.00 110 ASN A O 1
ATOM 823 N N . PHE A 1 111 ? 16.733 -4.342 3.425 1.00 10.00 111 PHE A N 1
ATOM 824 C CA . PHE A 1 111 ? 18.162 -4.648 3.520 1.00 10.29 111 PHE A CA 1
ATOM 825 C C . PHE A 1 111 ? 18.396 -5.713 4.554 1.00 13.26 111 PHE A C 1
ATOM 826 O O . PHE A 1 111 ? 17.470 -6.161 5.227 1.00 13.81 111 PHE A O 1
ATOM 834 N N . ASP A 1 112 ? 19.659 -6.108 4.671 1.00 36.54 112 ASP A N 1
ATOM 835 C CA . ASP A 1 112 ? 20.066 -7.086 5.663 1.00 37.96 112 ASP A CA 1
ATOM 836 C C . ASP A 1 112 ? 20.353 -6.280 6.926 1.00 37.50 112 ASP A C 1
ATOM 837 O O . ASP A 1 112 ? 21.208 -5.382 6.937 1.00 36.51 112 ASP A O 1
ATOM 842 N N . SER A 1 113 ? 19.613 -6.600 7.981 1.00 21.49 113 SER A N 1
ATOM 843 C CA . SER A 1 113 ? 19.734 -5.921 9.270 1.00 23.72 113 SER A CA 1
ATOM 844 C C . SER A 1 113 ? 21.179 -5.611 9.604 1.00 25.76 113 SER A C 1
ATOM 845 O O . SER A 1 113 ? 21.595 -4.452 9.631 1.00 26.89 113 SER A O 1
ATOM 848 N N . ALA A 1 114 ? 21.916 -6.685 9.873 1.00 14.01 114 ALA A N 1
ATOM 849 C CA . ALA A 1 114 ? 23.324 -6.637 10.217 1.00 14.37 114 ALA A CA 1
ATOM 850 C C . ALA A 1 114 ? 24.062 -5.618 9.372 1.00 14.42 114 ALA A C 1
ATOM 851 O O . ALA A 1 114 ? 24.800 -4.762 9.885 1.00 14.30 114 ALA A O 1
ATOM 853 N N . LYS A 1 115 ? 23.872 -5.733 8.061 1.00 17.38 115 LYS A N 1
ATOM 854 C CA . LYS A 1 115 ? 24.526 -4.828 7.124 1.00 18.20 115 LYS A CA 1
ATOM 855 C C . LYS A 1 115 ? 24.302 -3.387 7.558 1.00 17.20 115 LYS A C 1
ATOM 856 O O . LYS A 1 115 ? 25.198 -2.555 7.444 1.00 14.98 115 LYS A O 1
ATOM 862 N N . ILE A 1 116 ? 23.116 -3.096 8.078 1.00 25.22 116 ILE A N 1
ATOM 863 C CA . ILE A 1 116 ? 22.840 -1.751 8.529 1.00 27.33 116 ILE A CA 1
ATOM 864 C C . ILE A 1 116 ? 23.452 -1.446 9.885 1.00 29.00 116 ILE A C 1
ATOM 865 O O . ILE A 1 116 ? 23.979 -0.359 10.086 1.00 29.62 116 ILE A O 1
ATOM 870 N N . ALA A 1 117 ? 23.389 -2.388 10.817 1.00 24.10 117 ALA A N 1
ATOM 871 C CA . ALA A 1 117 ? 23.976 -2.157 12.128 1.00 26.17 117 ALA A CA 1
ATOM 872 C C . ALA A 1 117 ? 25.438 -1.771 11.922 1.00 28.83 117 ALA A C 1
ATOM 873 O O . ALA A 1 117 ? 25.965 -0.878 12.590 1.00 29.28 117 ALA A O 1
ATOM 875 N N . SER A 1 118 ? 26.075 -2.442 10.967 1.00 32.57 118 SER A N 1
ATOM 876 C CA . SER A 1 118 ? 27.482 -2.222 10.636 1.00 35.21 118 SER A CA 1
ATOM 877 C C . SER A 1 118 ? 27.824 -0.832 10.087 1.00 37.24 118 SER A C 1
ATOM 878 O O . SER A 1 118 ? 28.980 -0.561 9.753 1.00 36.27 118 SER A O 1
ATOM 881 N N . LEU A 1 119 ? 26.835 0.049 9.996 1.00 31.27 119 LEU A N 1
ATOM 882 C CA . LEU A 1 119 ? 27.087 1.391 9.485 1.00 34.46 119 LEU A CA 1
ATOM 883 C C . LEU A 1 119 ? 27.852 2.270 10.463 1.00 37.49 119 LEU A C 1
ATOM 884 O O . LEU A 1 119 ? 28.326 3.349 10.098 1.00 37.03 119 LEU A O 1
ATOM 889 N N . ASP A 1 120 ? 27.980 1.810 11.704 1.00 54.87 120 ASP A N 1
ATOM 890 C CA . ASP A 1 120 ? 28.699 2.574 12.717 1.00 57.93 120 ASP A CA 1
ATOM 891 C C . ASP A 1 120 ? 29.242 1.681 13.835 1.00 58.77 120 ASP A C 1
ATOM 892 O O . ASP A 1 120 ? 30.441 1.397 13.887 1.00 58.98 120 ASP A O 1
ATOM 897 N N . GLU A 1 127 ? 31.212 -0.963 3.117 1.00 57.54 127 GLU A N 1
ATOM 898 C CA . GLU A 1 127 ? 31.079 0.326 2.450 1.00 59.32 127 GLU A CA 1
ATOM 899 C C . GLU A 1 127 ? 29.710 0.961 2.710 1.00 58.57 127 GLU A C 1
ATOM 900 O O . GLU A 1 127 ? 28.905 0.413 3.460 1.00 60.24 127 GLU A O 1
ATOM 906 N N . GLU A 1 128 ? 29.449 2.109 2.084 1.00 55.87 128 GLU A N 1
ATOM 907 C CA . GLU A 1 128 ? 28.188 2.823 2.268 1.00 52.37 128 GLU A CA 1
ATOM 908 C C . GLU A 1 128 ? 27.085 2.396 1.308 1.00 47.74 128 GLU A C 1
ATOM 909 O O . GLU A 1 128 ? 25.904 2.592 1.593 1.00 46.73 128 GLU A O 1
ATOM 915 N N . GLU A 1 129 ? 27.459 1.830 0.165 1.00 53.83 129 GLU A N 1
ATOM 916 C CA . GLU A 1 129 ? 26.459 1.388 -0.807 1.00 48.03 129 GLU A CA 1
ATOM 917 C C . GLU A 1 129 ? 25.832 0.111 -0.330 1.00 44.30 129 GLU A C 1
ATOM 918 O O . GLU A 1 129 ? 26.378 -0.968 -0.525 1.00 43.81 129 GLU A O 1
ATOM 924 N N . VAL A 1 130 ? 24.669 0.226 0.281 1.00 14.23 130 VAL A N 1
ATOM 925 C CA . VAL A 1 130 ? 24.031 -0.959 0.781 1.00 10.01 130 VAL A CA 1
ATOM 926 C C . VAL A 1 130 ? 23.032 -1.518 -0.201 1.00 10.00 130 VAL A C 1
ATOM 927 O O . VAL A 1 130 ? 22.363 -0.767 -0.912 1.00 10.00 130 VAL A O 1
ATOM 931 N N . PRO A 1 131 ? 22.948 -2.857 -0.278 1.00 30.54 131 PRO A N 1
ATOM 932 C CA . PRO A 1 131 ? 22.006 -3.513 -1.199 1.00 30.52 131 PRO A CA 1
ATOM 933 C C . PRO A 1 131 ? 20.626 -3.614 -0.568 1.00 29.47 131 PRO A C 1
ATOM 934 O O . PRO A 1 131 ? 20.499 -3.491 0.642 1.00 31.55 131 PRO A O 1
ATOM 938 N N . PHE A 1 132 ? 19.590 -3.819 -1.370 1.00 10.08 132 PHE A N 1
ATOM 939 C CA . PHE A 1 132 ? 18.249 -3.938 -0.816 1.00 10.00 132 PHE A CA 1
ATOM 940 C C . PHE A 1 132 ? 17.324 -4.443 -1.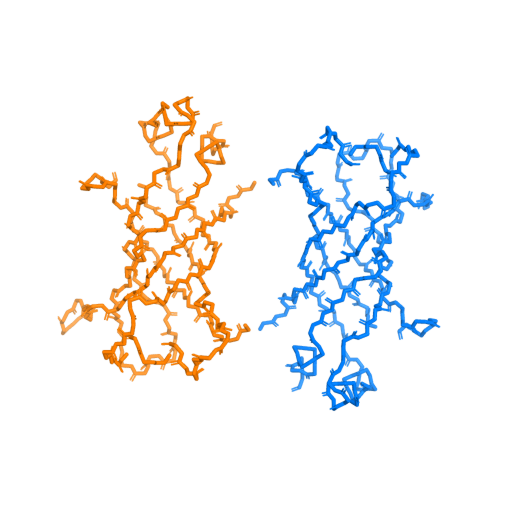899 1.00 10.00 132 PHE A C 1
ATOM 941 O O . PHE A 1 132 ? 17.632 -4.316 -3.078 1.00 10.00 132 PHE A O 1
ATOM 949 N N . THR A 1 133 ? 16.190 -5.010 -1.528 1.00 10.00 133 THR A N 1
ATOM 950 C CA . THR A 1 133 ? 15.319 -5.531 -2.564 1.00 12.19 133 THR A CA 1
ATOM 951 C C . THR A 1 133 ? 13.857 -5.187 -2.374 1.00 13.81 133 THR A C 1
ATOM 952 O O . THR A 1 133 ? 13.116 -5.885 -1.665 1.00 15.75 133 THR A O 1
ATOM 956 N N . PHE A 1 134 ? 13.440 -4.109 -3.027 1.00 14.74 134 PHE A N 1
ATOM 957 C CA . PHE A 1 134 ? 12.061 -3.657 -2.943 1.00 14.13 134 PHE A CA 1
ATOM 958 C C . PHE A 1 134 ? 11.188 -4.683 -3.625 1.00 13.75 134 PHE A C 1
ATOM 959 O O . PHE A 1 134 ? 11.689 -5.495 -4.386 1.00 14.26 134 PHE A O 1
ATOM 967 N N . GLU A 1 135 ? 9.889 -4.659 -3.350 1.00 18.82 135 GLU A N 1
ATOM 968 C CA . GLU A 1 135 ? 8.967 -5.615 -3.968 1.00 20.07 135 GLU A CA 1
ATOM 969 C C . GLU A 1 135 ? 8.030 -4.907 -4.940 1.00 20.18 135 GLU A C 1
ATOM 970 O O . GLU A 1 135 ? 7.233 -5.555 -5.617 1.00 19.84 135 GLU A O 1
ATOM 976 N N . ASP A 1 136 ? 8.128 -3.580 -4.996 1.00 11.19 136 ASP A N 1
ATOM 977 C CA . ASP A 1 136 ? 7.321 -2.780 -5.921 1.00 10.22 136 ASP A CA 1
ATOM 978 C C . ASP A 1 136 ? 7.731 -1.325 -5.873 1.00 10.00 136 ASP A C 1
ATOM 979 O O . ASP A 1 136 ? 8.077 -0.804 -4.818 1.00 10.67 136 ASP A O 1
ATOM 984 N N . PHE A 1 137 ? 7.666 -0.661 -7.017 1.00 10.00 137 PHE A N 1
ATOM 985 C CA . PHE A 1 137 ? 8.042 0.732 -7.078 1.00 10.00 137 PHE A CA 1
ATOM 986 C C . PHE A 1 137 ? 6.842 1.574 -7.497 1.00 10.28 137 PHE A C 1
ATOM 987 O O . PHE A 1 137 ? 5.795 1.025 -7.827 1.00 10.35 137 PHE A O 1
ATOM 995 N N . ASP A 1 138 ? 6.981 2.898 -7.504 1.00 32.43 138 ASP A N 1
ATOM 996 C CA . ASP A 1 138 ? 5.841 3.756 -7.841 1.00 34.21 138 ASP A CA 1
ATOM 997 C C . ASP A 1 138 ? 6.241 5.240 -7.996 1.00 34.91 138 ASP A C 1
ATOM 998 O O . ASP A 1 138 ? 7.201 5.696 -7.384 1.00 37.94 138 ASP A O 1
ATOM 1003 N N . VAL A 1 139 ? 5.499 5.995 -8.799 1.00 10.00 139 VAL A N 1
ATOM 1004 C CA . VAL A 1 139 ? 5.773 7.423 -9.009 1.00 10.00 139 VAL A CA 1
ATOM 1005 C C . VAL A 1 139 ? 4.422 8.112 -8.889 1.00 10.00 139 VAL A C 1
ATOM 1006 O O . VAL A 1 139 ? 3.933 8.718 -9.830 1.00 10.00 139 VAL A O 1
ATOM 1010 N N . PRO A 1 140 ? 3.822 8.046 -7.702 1.00 10.00 140 PRO A N 1
ATOM 1011 C CA . PRO A 1 140 ? 2.516 8.615 -7.374 1.00 10.27 140 PRO A CA 1
ATOM 1012 C C . PRO A 1 140 ? 2.204 10.056 -7.678 1.00 12.16 140 PRO A C 1
ATOM 1013 O O . PRO A 1 140 ? 1.228 10.332 -8.359 1.00 14.72 140 PRO A O 1
ATOM 1017 N N . GLU A 1 141 ? 3.012 10.977 -7.172 1.00 10.00 141 GLU A N 1
ATOM 1018 C CA . GLU A 1 141 ? 2.725 12.391 -7.357 1.00 10.00 141 GLU A CA 1
ATOM 1019 C C . GLU A 1 141 ? 3.849 13.163 -8.025 1.00 12.36 141 GLU A C 1
ATOM 1020 O O . GLU A 1 141 ? 4.943 12.634 -8.190 1.00 10.64 141 GLU A O 1
ATOM 1026 N N . LYS A 1 142 ? 3.570 14.397 -8.450 1.00 30.73 142 LYS A N 1
ATOM 1027 C CA . LYS A 1 142 ? 4.611 15.200 -9.079 1.00 37.30 142 LYS A CA 1
ATOM 1028 C C . LYS A 1 142 ? 5.396 15.871 -7.979 1.00 41.31 142 LYS A C 1
ATOM 1029 O O . LYS A 1 142 ? 6.029 15.180 -7.184 1.00 44.42 142 LYS A O 1
ATOM 1035 N N . LEU A 1 143 ? 5.368 17.198 -7.913 1.00 57.76 143 LEU A N 1
ATOM 1036 C CA . LEU A 1 143 ? 6.115 17.893 -6.865 1.00 62.31 143 LEU A CA 1
ATOM 1037 C C . LEU A 1 143 ? 6.009 19.419 -6.967 1.00 66.80 143 LEU A C 1
ATOM 1038 O O . LEU A 1 143 ? 5.515 19.902 -8.008 1.00 46.31 143 LEU A O 1
ATOM 1043 N N . ALA B 1 5 ? 29.304 -8.643 1.627 1.00 68.08 5 ALA B N 1
ATOM 1044 C CA . ALA B 1 5 ? 29.657 -7.453 2.461 1.00 69.17 5 ALA B CA 1
ATOM 1045 C C . ALA B 1 5 ? 31.140 -7.197 2.279 1.00 67.81 5 ALA B C 1
ATOM 1046 O O . ALA B 1 5 ? 31.563 -6.656 1.261 1.00 68.26 5 ALA B O 1
ATOM 1048 N N . GLN B 1 6 ? 31.932 -7.608 3.258 1.00 59.34 6 GLN B N 1
ATOM 1049 C CA . GLN B 1 6 ? 33.374 -7.418 3.192 1.00 56.60 6 GLN B CA 1
ATOM 1050 C C . GLN B 1 6 ? 34.038 -8.658 2.594 1.00 52.19 6 GLN B C 1
ATOM 1051 O O . GLN B 1 6 ? 35.262 -8.739 2.494 1.00 51.25 6 GLN B O 1
ATOM 1057 N N . ASN B 1 7 ? 33.215 -9.621 2.189 1.00 70.00 7 ASN B N 1
ATOM 1058 C CA . ASN B 1 7 ? 33.687 -10.863 1.567 1.00 65.03 7 ASN B CA 1
ATOM 1059 C C . ASN B 1 7 ? 33.964 -10.539 0.101 1.00 60.53 7 ASN B C 1
ATOM 1060 O O . ASN B 1 7 ? 33.869 -11.394 -0.778 1.00 60.34 7 ASN B O 1
ATOM 1065 N N . THR B 1 8 ? 34.320 -9.283 -0.138 1.00 32.74 8 THR B N 1
ATOM 1066 C CA . THR B 1 8 ? 34.583 -8.766 -1.472 1.00 26.61 8 THR B CA 1
ATOM 1067 C C . THR B 1 8 ? 35.991 -9.104 -1.976 1.00 23.80 8 THR B C 1
ATOM 1068 O O . THR B 1 8 ? 36.767 -9.761 -1.278 1.00 23.45 8 THR B O 1
ATOM 1072 N N . ILE B 1 9 ? 36.303 -8.654 -3.189 1.00 24.21 9 ILE B N 1
ATOM 1073 C CA . ILE B 1 9 ? 37.590 -8.906 -3.837 1.00 18.80 9 ILE B CA 1
ATOM 1074 C C . ILE B 1 9 ? 37.666 -8.011 -5.057 1.00 18.07 9 ILE B C 1
ATOM 1075 O O . ILE B 1 9 ? 36.741 -8.002 -5.874 1.00 17.38 9 ILE B O 1
ATOM 1080 N N . SER B 1 10 ? 38.762 -7.279 -5.209 1.00 10.72 10 SER B N 1
ATOM 1081 C CA . SER B 1 10 ? 38.887 -6.403 -6.358 1.00 10.19 10 SER B CA 1
ATOM 1082 C C . SER B 1 10 ? 40.339 -6.185 -6.731 1.00 11.84 10 SER B C 1
ATOM 1083 O O . SER B 1 10 ? 41.234 -6.378 -5.915 1.00 10.00 10 SER B O 1
ATOM 1086 N N . GLY B 1 11 ? 40.566 -5.767 -7.968 1.00 10.00 11 GLY B N 1
ATOM 1087 C CA . GLY B 1 11 ? 41.921 -5.529 -8.409 1.00 12.27 11 GLY B CA 1
ATOM 1088 C C . GLY B 1 11 ? 42.054 -4.493 -9.511 1.00 14.91 11 GLY B C 1
ATOM 1089 O O . GLY B 1 11 ? 41.190 -4.363 -10.376 1.00 13.70 11 GLY B O 1
ATOM 1090 N N . LYS B 1 12 ? 43.153 -3.751 -9.471 1.00 15.67 12 LYS B N 1
ATOM 1091 C CA . LYS B 1 12 ? 43.440 -2.724 -10.465 1.00 17.60 12 LYS B CA 1
ATOM 1092 C C . LYS B 1 12 ? 43.714 -3.350 -11.835 1.00 19.73 12 LYS B C 1
ATOM 1093 O O . LYS B 1 12 ? 43.701 -4.571 -11.989 1.00 18.97 12 LYS B O 1
ATOM 1099 N N . GLU B 1 13 ? 43.971 -2.481 -12.807 1.00 30.85 13 GLU B N 1
ATOM 1100 C CA . GLU B 1 13 ? 44.253 -2.831 -14.196 1.00 32.73 13 GLU B CA 1
ATOM 1101 C C . GLU B 1 13 ? 44.435 -4.307 -14.507 1.00 31.56 13 GLU B C 1
ATOM 1102 O O . GLU B 1 13 ? 45.323 -4.958 -13.963 1.00 31.07 13 GLU B O 1
ATOM 1108 N N . GLY B 1 14 ? 43.589 -4.822 -15.400 1.00 38.11 14 GLY B N 1
ATOM 1109 C CA . GLY B 1 14 ? 43.656 -6.224 -15.786 1.00 36.67 14 GLY B CA 1
ATOM 1110 C C . GLY B 1 14 ? 43.302 -6.480 -17.243 1.00 35.73 14 GLY B C 1
ATOM 1111 O O . GLY B 1 14 ? 42.856 -5.579 -17.949 1.00 37.10 14 GLY B O 1
ATOM 1112 N N . ARG B 1 15 ? 43.508 -7.713 -17.694 1.00 37.90 15 ARG B N 1
ATOM 1113 C CA . ARG B 1 15 ? 43.216 -8.094 -19.070 1.00 35.79 15 ARG B CA 1
ATOM 1114 C C . ARG B 1 15 ? 42.455 -9.423 -19.109 1.00 33.03 15 ARG B C 1
ATOM 1115 O O . ARG B 1 15 ? 42.801 -10.350 -18.372 1.00 33.14 15 ARG B O 1
ATOM 1123 N N . LEU B 1 16 ? 41.423 -9.525 -19.950 1.00 20.89 16 LEU B N 1
ATOM 1124 C CA . LEU B 1 16 ? 40.652 -10.780 -20.041 1.00 19.17 16 LEU B CA 1
ATOM 1125 C C . LEU B 1 16 ? 40.934 -11.478 -21.377 1.00 18.59 16 LEU B C 1
ATOM 1126 O O . LEU B 1 16 ? 40.858 -10.866 -22.437 1.00 18.12 16 LEU B O 1
ATOM 1131 N N . PHE B 1 17 ? 41.240 -12.769 -21.318 1.00 24.70 17 PHE B N 1
ATOM 1132 C CA . PHE B 1 17 ? 41.600 -13.517 -22.518 1.00 23.19 17 PHE B CA 1
ATOM 1133 C C . PHE B 1 17 ? 40.574 -14.545 -22.970 1.00 22.22 17 PHE B C 1
ATOM 1134 O O . PHE B 1 17 ? 40.175 -15.405 -22.196 1.00 22.71 17 PHE B O 1
ATOM 1142 N N . LEU B 1 18 ? 40.130 -14.456 -24.220 1.00 10.00 18 LEU B N 1
ATOM 1143 C CA . LEU B 1 18 ? 39.171 -15.433 -24.713 1.00 10.00 18 LEU B CA 1
ATOM 1144 C C . LEU B 1 18 ? 40.022 -16.508 -25.361 1.00 10.00 18 LEU B C 1
ATOM 1145 O O . LEU B 1 18 ? 40.693 -16.278 -26.369 1.00 10.00 18 LEU B O 1
ATOM 1150 N N . ASP B 1 19 ? 40.005 -17.679 -24.746 1.00 20.07 19 ASP B N 1
ATOM 1151 C CA . ASP B 1 19 ? 40.796 -18.808 -25.198 1.00 21.25 19 ASP B CA 1
ATOM 1152 C C . ASP B 1 19 ? 42.169 -18.441 -25.781 1.00 22.75 19 ASP B C 1
ATOM 1153 O O . ASP B 1 19 ? 42.683 -19.139 -26.650 1.00 23.10 19 ASP B O 1
ATOM 1158 N N . GLY B 1 20 ? 42.777 -17.363 -25.292 1.00 22.67 20 GLY B N 1
ATOM 1159 C CA . GLY B 1 20 ? 44.093 -16.984 -25.779 1.00 26.04 20 GLY B CA 1
ATOM 1160 C C . GLY B 1 20 ? 44.257 -15.571 -26.303 1.00 28.74 20 GLY B C 1
ATOM 1161 O O . GLY B 1 20 ? 45.339 -14.981 -26.226 1.00 28.48 20 GLY B O 1
ATOM 1162 N N . GLU B 1 21 ? 43.182 -15.020 -26.844 1.00 23.48 21 GLU B N 1
ATOM 1163 C CA . GLU B 1 21 ? 43.228 -13.675 -27.395 1.00 27.52 21 GLU B CA 1
ATOM 1164 C C . GLU B 1 21 ? 42.876 -12.634 -26.345 1.00 27.87 21 GLU B C 1
ATOM 1165 O O . GLU B 1 21 ? 41.838 -12.721 -25.693 1.00 27.44 21 GLU B O 1
ATOM 1171 N N . GLU B 1 22 ? 43.770 -11.669 -26.153 1.00 29.71 22 GLU B N 1
ATOM 1172 C CA . GLU B 1 22 ? 43.509 -10.612 -25.195 1.00 30.34 22 GLU B CA 1
ATOM 1173 C C . GLU B 1 22 ? 42.416 -9.804 -25.885 1.00 32.23 22 GLU B C 1
ATOM 1174 O O . GLU B 1 22 ? 42.494 -9.561 -27.085 1.00 32.75 22 GLU B O 1
ATOM 1188 N N . ALA B 1 24 ? 40.419 -6.893 -24.163 1.00 50.86 24 ALA B N 1
ATOM 1189 C CA . ALA B 1 24 ? 39.972 -5.680 -23.489 1.00 51.81 24 ALA B CA 1
ATOM 1190 C C . ALA B 1 24 ? 40.812 -5.404 -22.263 1.00 51.99 24 ALA B C 1
ATOM 1191 O O . ALA B 1 24 ? 40.881 -6.215 -21.339 1.00 53.49 24 ALA B O 1
ATOM 1193 N N . HIS B 1 25 ? 41.472 -4.260 -22.267 1.00 47.43 25 HIS B N 1
ATOM 1194 C CA . HIS B 1 25 ? 42.282 -3.879 -21.131 1.00 47.67 25 HIS B CA 1
ATOM 1195 C C . HIS B 1 25 ? 41.299 -3.302 -20.144 1.00 44.93 25 HIS B C 1
ATOM 1196 O O . HIS B 1 25 ? 41.088 -2.092 -20.096 1.00 45.70 25 HIS B O 1
ATOM 1203 N N . ILE B 1 26 ? 40.683 -4.188 -19.373 1.00 25.17 26 ILE B N 1
ATOM 1204 C CA . ILE B 1 26 ? 39.704 -3.789 -18.379 1.00 21.46 26 ILE B CA 1
ATOM 1205 C C . ILE B 1 26 ? 40.345 -3.185 -17.136 1.00 18.17 26 ILE B C 1
ATOM 1206 O O . ILE B 1 26 ? 41.260 -3.757 -16.549 1.00 17.27 26 ILE B O 1
ATOM 1211 N N . LYS B 1 27 ? 39.852 -2.021 -16.737 1.00 21.09 27 LYS B N 1
ATOM 1212 C CA . LYS B 1 27 ? 40.394 -1.342 -15.571 1.00 20.04 27 LYS B CA 1
ATOM 1213 C C . LYS B 1 27 ? 39.801 -1.864 -14.280 1.00 18.62 27 LYS B C 1
ATOM 1214 O O . LYS B 1 27 ? 39.571 -3.058 -14.133 1.00 20.41 27 LYS B O 1
ATOM 1220 N N . THR B 1 28 ? 39.562 -0.966 -13.336 1.00 24.10 28 THR B N 1
ATOM 1221 C CA . THR B 1 28 ? 38.995 -1.358 -12.064 1.00 20.73 28 THR B CA 1
ATOM 1222 C C . THR B 1 28 ? 37.883 -2.384 -12.212 1.00 19.31 28 THR B C 1
ATOM 1223 O O . THR B 1 28 ? 37.018 -2.278 -13.087 1.00 18.81 28 THR B O 1
ATOM 1227 N N . PHE B 1 29 ? 37.926 -3.381 -11.342 1.00 10.00 29 PHE B N 1
ATOM 1228 C CA . PHE B 1 29 ? 36.929 -4.437 -11.318 1.00 10.00 29 PHE B CA 1
ATOM 1229 C C . PHE B 1 29 ? 36.821 -4.877 -9.870 1.00 10.00 29 PHE B C 1
ATOM 1230 O O . PHE B 1 29 ? 37.794 -4.790 -9.122 1.00 10.00 29 PHE B O 1
ATOM 1238 N N . GLU B 1 30 ? 35.641 -5.331 -9.469 1.00 23.50 30 GLU B N 1
ATOM 1239 C CA . GLU B 1 30 ? 35.437 -5.783 -8.096 1.00 24.63 30 GLU B CA 1
ATOM 1240 C C . GLU B 1 30 ? 34.402 -6.902 -8.059 1.00 23.74 30 GLU B C 1
ATOM 1241 O O . GLU B 1 30 ? 33.233 -6.684 -8.370 1.00 23.96 30 GLU B O 1
ATOM 1247 N N . ALA B 1 31 ? 34.834 -8.097 -7.668 1.00 10.00 31 ALA B N 1
ATOM 1248 C CA . ALA B 1 31 ? 33.941 -9.245 -7.617 1.00 10.00 31 ALA B CA 1
ATOM 1249 C C . ALA B 1 31 ? 33.439 -9.523 -6.219 1.00 10.00 31 ALA B C 1
ATOM 1250 O O . ALA B 1 31 ? 33.669 -8.740 -5.311 1.00 10.00 31 ALA B O 1
ATOM 1252 N N . ASN B 1 32 ? 32.789 -10.670 -6.054 1.00 27.17 32 ASN B N 1
ATOM 1253 C CA . ASN B 1 32 ? 32.209 -11.069 -4.773 1.00 30.33 32 ASN B CA 1
ATOM 1254 C C . ASN B 1 32 ? 32.040 -12.576 -4.577 1.00 31.38 32 ASN B C 1
ATOM 1255 O O . ASN B 1 32 ? 30.975 -13.110 -4.902 1.00 33.03 32 ASN B O 1
ATOM 1260 N N . VAL B 1 33 ? 33.034 -13.281 -4.042 1.00 10.07 33 VAL B N 1
ATOM 1261 C CA . VAL B 1 33 ? 32.822 -14.716 -3.842 1.00 11.64 33 VAL B CA 1
ATOM 1262 C C . VAL B 1 33 ? 31.522 -14.936 -3.072 1.00 14.05 33 VAL B C 1
ATOM 1263 O O . VAL B 1 33 ? 31.324 -14.363 -2.007 1.00 13.57 33 VAL B O 1
ATOM 1267 N N . GLU B 1 34 ? 30.627 -15.749 -3.622 1.00 20.55 34 GLU B N 1
ATOM 1268 C CA . GLU B 1 34 ? 29.359 -16.014 -2.963 1.00 24.48 34 GLU B CA 1
ATOM 1269 C C . GLU B 1 34 ? 29.515 -16.985 -1.814 1.00 29.25 34 GLU B C 1
ATOM 1270 O O . GLU B 1 34 ? 30.068 -18.073 -1.985 1.00 29.78 34 GLU B O 1
ATOM 1276 N N . LYS B 1 35 ? 29.006 -16.583 -0.651 1.00 36.70 35 LYS B N 1
ATOM 1277 C CA . LYS B 1 35 ? 29.045 -17.384 0.572 1.00 41.46 35 LYS B CA 1
ATOM 1278 C C . LYS B 1 35 ? 27.705 -18.081 0.704 1.00 41.80 35 LYS B C 1
ATOM 1279 O O . LYS B 1 35 ? 26.798 -17.571 1.369 1.00 42.49 35 LYS B O 1
ATOM 1285 N N . ASN B 1 36 ? 27.578 -19.253 0.093 1.00 44.86 36 ASN B N 1
ATOM 1286 C CA . ASN B 1 36 ? 26.308 -19.960 0.138 1.00 44.33 36 ASN B CA 1
ATOM 1287 C C . ASN B 1 36 ? 26.311 -21.309 0.824 1.00 43.85 36 ASN B C 1
ATOM 1288 O O . ASN B 1 36 ? 27.226 -22.117 0.652 1.00 43.44 36 ASN B O 1
ATOM 1293 N N . LYS B 1 37 ? 25.253 -21.516 1.606 1.00 70.00 37 LYS B N 1
ATOM 1294 C CA . LYS B 1 37 ? 24.989 -22.752 2.332 1.00 69.79 37 LYS B CA 1
ATOM 1295 C C . LYS B 1 37 ? 26.106 -23.287 3.227 1.00 68.17 37 LYS B C 1
ATOM 1296 O O . LYS B 1 37 ? 26.796 -22.534 3.919 1.00 67.42 37 LYS B O 1
ATOM 1302 N N . SER B 1 38 ? 26.249 -24.606 3.196 1.00 53.40 38 SER B N 1
ATOM 1303 C CA . SER B 1 38 ? 27.226 -25.339 3.981 1.00 51.99 38 SER B CA 1
ATOM 1304 C C . SER B 1 38 ? 28.664 -25.138 3.516 1.00 51.49 38 SER B C 1
ATOM 1305 O O . SER B 1 38 ? 29.201 -25.969 2.782 1.00 52.47 38 SER B O 1
ATOM 1308 N N . GLU B 1 39 ? 29.287 -24.045 3.951 1.00 43.60 39 GLU B N 1
ATOM 1309 C CA . GLU B 1 39 ? 30.669 -23.743 3.586 1.00 43.02 39 GLU B CA 1
ATOM 1310 C C . GLU B 1 39 ? 31.149 -22.597 4.460 1.00 44.29 39 GLU B C 1
ATOM 1311 O O . GLU B 1 39 ? 30.890 -21.429 4.169 1.00 44.80 39 GLU B O 1
ATOM 1317 N N . VAL B 1 40 ? 31.853 -22.932 5.531 1.00 48.03 40 VAL B N 1
ATOM 1318 C CA . VAL B 1 40 ? 32.346 -21.921 6.448 1.00 48.54 40 VAL B CA 1
ATOM 1319 C C . VAL B 1 40 ? 32.909 -20.681 5.747 1.00 49.23 40 VAL B C 1
ATOM 1320 O O . VAL B 1 40 ? 32.169 -19.728 5.479 1.00 50.13 40 VAL B O 1
ATOM 1324 N N . ASN B 1 41 ? 34.207 -20.696 5.450 1.00 48.81 41 ASN B N 1
ATOM 1325 C CA . ASN B 1 41 ? 34.870 -19.568 4.809 1.00 48.11 41 ASN B CA 1
ATOM 1326 C C . ASN B 1 41 ? 35.454 -19.935 3.454 1.00 48.02 41 ASN B C 1
ATOM 1327 O O . ASN B 1 41 ? 36.634 -20.276 3.353 1.00 48.03 41 ASN B O 1
ATOM 1332 N N . ILE B 1 42 ? 34.633 -19.836 2.412 1.00 39.74 42 ILE B N 1
ATOM 1333 C CA . ILE B 1 42 ? 35.057 -20.169 1.051 1.00 39.14 42 ILE B CA 1
ATOM 1334 C C . ILE B 1 42 ? 36.287 -19.385 0.585 1.00 39.86 42 ILE B C 1
ATOM 1335 O O . ILE B 1 42 ? 37.320 -19.968 0.222 1.00 38.49 42 ILE B O 1
ATOM 1348 N N . GLY B 1 44 ? 38.481 -17.124 2.238 1.00 39.24 44 GLY B N 1
ATOM 1349 C CA . GLY B 1 44 ? 39.641 -17.270 3.087 1.00 37.84 44 GLY B CA 1
ATOM 1350 C C . GLY B 1 44 ? 40.538 -18.384 2.600 1.00 37.30 44 GLY B C 1
ATOM 1351 O O . GLY B 1 44 ? 41.721 -18.166 2.348 1.00 37.59 44 GLY B O 1
ATOM 1352 N N . ARG B 1 45 ? 39.977 -19.575 2.428 1.00 45.08 45 ARG B N 1
ATOM 1353 C CA . ARG B 1 45 ? 40.784 -20.700 1.975 1.00 44.67 45 ARG B CA 1
ATOM 1354 C C . ARG B 1 45 ? 40.700 -21.023 0.489 1.00 45.46 45 ARG B C 1
ATOM 1355 O O . ARG B 1 45 ? 40.158 -22.044 0.081 1.00 46.31 45 ARG B O 1
ATOM 1363 N N . ARG B 1 46 ? 41.260 -20.132 -0.313 1.00 47.38 46 ARG B N 1
ATOM 1364 C CA . ARG B 1 46 ? 41.305 -20.297 -1.757 1.00 49.55 46 ARG B CA 1
ATOM 1365 C C . ARG B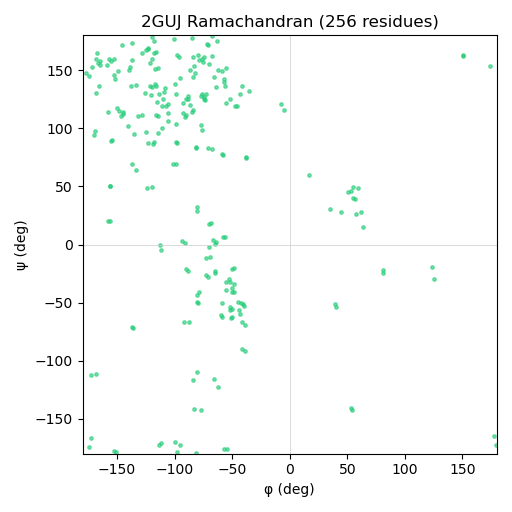 1 46 ? 42.499 -19.436 -2.125 1.00 51.92 46 ARG B C 1
ATOM 1366 O O . ARG B 1 46 ? 43.311 -19.796 -2.977 1.00 50.81 46 ARG B O 1
ATOM 1382 N N . THR B 1 48 ? 44.657 -18.681 0.146 1.00 66.28 48 THR B N 1
ATOM 1383 C CA . THR B 1 48 ? 45.670 -19.405 0.887 1.00 69.12 48 THR B CA 1
ATOM 1384 C C . THR B 1 48 ? 45.146 -20.795 1.211 1.00 70.00 48 THR B C 1
ATOM 1385 O O . THR B 1 48 ? 44.751 -21.069 2.348 1.00 70.00 48 THR B O 1
ATOM 1389 N N . GLY B 1 49 ? 45.115 -21.670 0.209 1.00 63.22 49 GLY B N 1
ATOM 1390 C CA . GLY B 1 49 ? 44.647 -23.019 0.468 1.00 64.21 49 GLY B CA 1
ATOM 1391 C C . GLY B 1 49 ? 43.976 -23.802 -0.640 1.00 64.65 49 GLY B C 1
ATOM 1392 O O . GLY B 1 49 ? 43.521 -23.242 -1.636 1.00 63.62 49 GLY B O 1
ATOM 1393 N N . HIS B 1 50 ? 43.925 -25.118 -0.434 1.00 70.00 50 HIS B N 1
ATOM 1394 C CA . HIS B 1 50 ? 43.306 -26.068 -1.356 1.00 70.00 50 HIS B CA 1
ATOM 1395 C C . HIS B 1 50 ? 41.843 -26.183 -0.973 1.00 67.57 50 HIS B C 1
ATOM 1396 O O . HIS B 1 50 ? 41.517 -26.493 0.172 1.00 68.80 50 HIS B O 1
ATOM 1403 N N . LYS B 1 51 ? 40.959 -25.956 -1.930 1.00 54.90 51 LYS B N 1
ATOM 1404 C CA . LYS B 1 51 ? 39.548 -26.048 -1.629 1.00 49.92 51 LYS B CA 1
ATOM 1405 C C . LYS B 1 51 ? 38.749 -26.454 -2.851 1.00 48.35 51 LYS B C 1
ATOM 1406 O O . LYS B 1 51 ? 39.307 -26.678 -3.927 1.00 46.57 51 LYS B O 1
ATOM 1412 N N . THR B 1 52 ? 37.433 -26.532 -2.674 1.00 63.42 52 THR B N 1
ATOM 1413 C CA . THR B 1 52 ? 36.531 -26.898 -3.752 1.00 61.07 52 THR B CA 1
ATOM 1414 C C . THR B 1 52 ? 36.763 -25.946 -4.905 1.00 60.50 52 THR B C 1
ATOM 1415 O O . THR B 1 52 ? 37.161 -24.793 -4.705 1.00 60.91 52 THR B O 1
ATOM 1419 N N . THR B 1 53 ? 36.500 -26.427 -6.114 1.00 67.72 53 THR B N 1
ATOM 1420 C CA . THR B 1 53 ? 36.669 -25.610 -7.307 1.00 64.81 53 THR B CA 1
ATOM 1421 C C . THR B 1 53 ? 35.580 -24.541 -7.307 1.00 61.84 53 THR B C 1
ATOM 1422 O O . THR B 1 53 ? 35.287 -23.934 -8.335 1.00 62.28 53 THR B O 1
ATOM 1426 N N . GLY B 1 54 ? 34.985 -24.324 -6.139 1.00 44.13 54 GLY B N 1
ATOM 1427 C CA . GLY B 1 54 ? 33.945 -23.324 -6.008 1.00 39.04 54 GLY B CA 1
ATOM 1428 C C . GLY B 1 54 ? 34.449 -21.928 -6.315 1.00 34.94 54 GLY B C 1
ATOM 1429 O O . GLY B 1 54 ? 34.981 -21.669 -7.398 1.00 34.49 54 GLY B O 1
ATOM 1430 N N . ALA B 1 55 ? 34.294 -21.025 -5.353 1.00 22.46 55 ALA B N 1
ATOM 1431 C CA . ALA B 1 55 ? 34.717 -19.642 -5.524 1.00 18.15 55 ALA B CA 1
ATOM 1432 C C . ALA B 1 55 ? 33.926 -19.017 -6.663 1.00 15.83 55 ALA B C 1
ATOM 1433 O O . ALA B 1 55 ? 34.392 -18.119 -7.361 1.00 15.92 55 ALA B O 1
ATOM 1435 N N . ASN B 1 56 ? 32.720 -19.527 -6.860 1.00 14.46 56 ASN B N 1
ATOM 1436 C CA . ASN B 1 56 ? 31.821 -19.027 -7.892 1.00 10.00 56 ASN B CA 1
ATOM 1437 C C . ASN B 1 56 ? 31.316 -17.720 -7.329 1.00 10.00 56 ASN B C 1
ATOM 1438 O O . ASN B 1 56 ? 31.301 -17.556 -6.110 1.00 10.00 56 ASN B O 1
ATOM 1443 N N . GLY B 1 57 ? 30.868 -16.810 -8.188 1.00 10.41 57 GLY B N 1
ATOM 1444 C CA . GLY B 1 57 ? 30.340 -15.559 -7.684 1.00 10.00 57 GLY B CA 1
ATOM 1445 C C . GLY B 1 57 ? 29.857 -14.562 -8.710 1.00 10.80 57 GLY B C 1
ATOM 1446 O O . GLY B 1 57 ? 29.763 -14.858 -9.903 1.00 12.18 57 GLY B O 1
ATOM 1447 N N . THR B 1 58 ? 29.527 -13.365 -8.237 1.00 10.00 58 THR B N 1
ATOM 1448 C CA . THR B 1 58 ? 29.086 -12.304 -9.130 1.00 10.28 58 THR B CA 1
ATOM 1449 C C . THR B 1 58 ? 30.043 -11.143 -9.003 1.00 10.00 58 THR B C 1
ATOM 1450 O O . THR B 1 58 ? 30.985 -11.195 -8.226 1.00 10.00 58 THR B O 1
ATOM 1454 N N . GLY B 1 59 ? 29.810 -10.095 -9.772 1.00 10.44 59 GLY B N 1
ATOM 1455 C CA . GLY B 1 59 ? 30.698 -8.961 -9.690 1.00 11.99 59 GLY B CA 1
ATOM 1456 C C . GLY B 1 59 ? 30.376 -7.845 -10.654 1.00 12.57 59 GLY B C 1
ATOM 1457 O O . GLY B 1 59 ? 29.292 -7.788 -11.244 1.00 13.01 59 GLY B O 1
ATOM 1458 N N . THR B 1 60 ? 31.346 -6.959 -10.815 1.00 10.00 60 THR B N 1
ATOM 1459 C CA . THR B 1 60 ? 31.206 -5.820 -11.691 1.00 11.16 60 THR B CA 1
ATOM 1460 C C . THR B 1 60 ? 32.593 -5.323 -12.056 1.00 12.02 60 THR B C 1
ATOM 1461 O O . THR B 1 60 ? 33.559 -5.542 -11.324 1.00 12.95 60 THR B O 1
ATOM 1465 N N . ALA B 1 61 ? 32.697 -4.662 -13.196 1.00 10.16 61 ALA B N 1
ATOM 1466 C CA . ALA B 1 61 ? 33.977 -4.152 -13.618 1.00 12.10 61 ALA B CA 1
ATOM 1467 C C . ALA B 1 61 ? 33.755 -3.155 -14.722 1.00 14.02 61 ALA B C 1
ATOM 1468 O O . ALA B 1 61 ? 32.718 -3.180 -15.382 1.00 14.40 61 ALA B O 1
ATOM 1470 N N . THR B 1 62 ? 34.725 -2.274 -14.923 1.00 42.92 62 THR B N 1
ATOM 1471 C CA . THR B 1 62 ? 34.624 -1.269 -15.970 1.00 45.24 62 THR B CA 1
ATOM 1472 C C . THR B 1 62 ? 35.773 -1.398 -16.952 1.00 48.49 62 THR B C 1
ATOM 1473 O O . THR B 1 62 ? 36.924 -1.585 -16.558 1.00 49.63 62 THR B O 1
ATOM 1477 N N . PHE B 1 63 ? 35.465 -1.298 -18.237 1.00 13.94 63 PHE B N 1
ATOM 1478 C CA . PHE B 1 63 ? 36.501 -1.415 -19.240 1.00 15.11 63 PHE B CA 1
ATOM 1479 C C . PHE B 1 63 ? 37.181 -0.087 -19.535 1.00 18.60 63 PHE B C 1
ATOM 1480 O O . PHE B 1 63 ? 36.581 0.984 -19.395 1.00 18.10 63 PHE B O 1
ATOM 1488 N N . TYR B 1 64 ? 38.451 -0.181 -19.921 1.00 34.29 64 TYR B N 1
ATOM 1489 C CA . TYR B 1 64 ? 39.278 0.976 -20.257 1.00 40.07 64 TYR B CA 1
ATOM 1490 C C . TYR B 1 64 ? 39.111 1.329 -21.736 1.00 41.01 64 TYR B C 1
ATOM 1491 O O . TYR B 1 64 ? 38.563 2.374 -22.068 1.00 40.43 64 TYR B O 1
ATOM 1500 N N . LYS B 1 65 ? 39.571 0.458 -22.625 1.00 70.00 65 LYS B N 1
ATOM 1501 C CA . LYS B 1 65 ? 39.438 0.716 -24.060 1.00 70.00 65 LYS B CA 1
ATOM 1502 C C . LYS B 1 65 ? 38.618 -0.400 -24.706 1.00 70.00 65 LYS B C 1
ATOM 1503 O O . LYS B 1 65 ? 38.501 -1.490 -24.147 1.00 70.00 65 LYS B O 1
ATOM 1509 N N . VAL B 1 66 ? 38.049 -0.129 -25.876 1.00 20.44 66 VAL B N 1
ATOM 1510 C CA . VAL B 1 66 ? 37.262 -1.141 -26.562 1.00 18.75 66 VAL B CA 1
ATOM 1511 C C . VAL B 1 66 ? 37.632 -1.287 -28.022 1.00 16.37 66 VAL B C 1
ATOM 1512 O O . VAL B 1 66 ? 37.363 -0.408 -28.835 1.00 13.72 66 VAL B O 1
ATOM 1516 N N . THR B 1 67 ? 38.249 -2.412 -28.349 1.00 47.40 67 THR B N 1
ATOM 1517 C CA . THR B 1 67 ? 38.647 -2.672 -29.719 1.00 48.34 67 THR B CA 1
ATOM 1518 C C . THR B 1 67 ? 37.451 -3.028 -30.599 1.00 48.06 67 THR B C 1
ATOM 1519 O O . THR B 1 67 ? 36.703 -3.965 -30.303 1.00 49.90 67 THR B O 1
ATOM 1523 N N . SER B 1 68 ? 37.291 -2.278 -31.688 1.00 49.52 68 SER B N 1
ATOM 1524 C CA . SER B 1 68 ? 36.206 -2.511 -32.630 1.00 46.50 68 SER B CA 1
ATOM 1525 C C . SER B 1 68 ? 36.087 -4.005 -32.835 1.00 44.73 68 SER B C 1
ATOM 1526 O O . SER B 1 68 ? 35.005 -4.580 -32.714 1.00 45.23 68 SER B O 1
ATOM 1529 N N . LYS B 1 69 ? 37.221 -4.629 -33.129 1.00 31.23 69 LYS B N 1
ATOM 1530 C CA . LYS B 1 69 ? 37.276 -6.069 -33.351 1.00 31.61 69 LYS B CA 1
ATOM 1531 C C . LYS B 1 69 ? 36.430 -6.781 -32.306 1.00 32.15 69 LYS B C 1
ATOM 1532 O O . LYS B 1 69 ? 35.469 -7.488 -32.624 1.00 31.39 69 LYS B O 1
ATOM 1538 N N . PHE B 1 70 ? 36.805 -6.578 -31.049 1.00 56.44 70 PHE B N 1
ATOM 1539 C CA . PHE B 1 70 ? 36.106 -7.187 -29.925 1.00 56.42 70 PHE B CA 1
ATOM 1540 C C . PHE B 1 70 ? 34.591 -6.971 -30.008 1.00 57.61 70 PHE B C 1
ATOM 1541 O O . PHE B 1 70 ? 33.819 -7.933 -29.983 1.00 58.16 70 PHE B O 1
ATOM 1549 N N . VAL B 1 71 ? 34.162 -5.716 -30.109 1.00 36.95 71 VAL B N 1
ATOM 1550 C CA . VAL B 1 71 ? 32.736 -5.436 -30.194 1.00 36.48 71 VAL B CA 1
ATOM 1551 C C . VAL B 1 71 ? 32.122 -6.313 -31.272 1.00 37.30 71 VAL B C 1
ATOM 1552 O O . VAL B 1 71 ? 31.267 -7.156 -30.986 1.00 36.89 71 VAL B O 1
ATOM 1556 N N . LEU B 1 72 ? 32.575 -6.119 -32.509 1.00 37.51 72 LEU B N 1
ATOM 1557 C CA . LEU B 1 72 ? 32.087 -6.911 -33.636 1.00 37.47 72 LEU B CA 1
ATOM 1558 C C . LEU B 1 72 ? 32.159 -8.381 -33.256 1.00 37.32 72 LEU B C 1
ATOM 1559 O O . LEU B 1 72 ? 31.252 -9.153 -33.560 1.00 37.97 72 LEU B O 1
ATOM 1564 N N . LEU B 1 73 ? 33.232 -8.772 -32.581 1.00 22.69 73 LEU B N 1
ATOM 1565 C CA . LEU B 1 73 ? 33.337 -10.159 -32.186 1.00 21.90 73 LEU B CA 1
ATOM 1566 C C . LEU B 1 73 ? 32.127 -10.509 -31.331 1.00 23.65 73 LEU B C 1
ATOM 1567 O O . LEU B 1 73 ? 31.346 -11.398 -31.675 1.00 22.31 73 LEU B O 1
ATOM 1588 N N . ASP B 1 76 ? 28.922 -11.099 -33.161 1.00 31.52 76 ASP B N 1
ATOM 1589 C CA . ASP B 1 76 ? 28.814 -12.400 -33.794 1.00 30.47 76 ASP B CA 1
ATOM 1590 C C . ASP B 1 76 ? 28.400 -13.436 -32.768 1.00 28.45 76 ASP B C 1
ATOM 1591 O O . ASP B 1 76 ? 27.809 -14.465 -33.111 1.00 28.26 76 ASP B O 1
ATOM 1596 N N . TYR B 1 77 ? 28.700 -13.155 -31.504 1.00 55.80 77 TYR B N 1
ATOM 1597 C CA . TYR B 1 77 ? 28.346 -14.078 -30.435 1.00 51.37 77 TYR B CA 1
ATOM 1598 C C . TYR B 1 77 ? 26.888 -13.962 -30.034 1.00 49.46 77 TYR B C 1
ATOM 1599 O O . TYR B 1 77 ? 26.170 -14.965 -29.965 1.00 48.45 77 TYR B O 1
ATOM 1608 N N . VAL B 1 78 ? 26.448 -12.738 -29.775 1.00 36.71 78 VAL B N 1
ATOM 1609 C CA . VAL B 1 78 ? 25.066 -12.531 -29.385 1.00 35.65 78 VAL B CA 1
ATOM 1610 C C . VAL B 1 78 ? 24.193 -12.927 -30.553 1.00 37.78 78 VAL B C 1
ATOM 1611 O O . VAL B 1 78 ? 23.024 -13.251 -30.373 1.00 38.90 78 VAL B O 1
ATOM 1615 N N . LYS B 1 79 ? 24.760 -12.903 -31.754 1.00 26.98 79 LYS B N 1
ATOM 1616 C CA . LYS B 1 79 ? 24.002 -13.312 -32.926 1.00 27.21 79 LYS B CA 1
ATOM 1617 C C . LYS B 1 79 ? 23.602 -14.757 -32.644 1.00 27.50 79 LYS B C 1
ATOM 1618 O O . LYS B 1 79 ? 22.414 -15.076 -32.549 1.00 25.67 79 LYS B O 1
ATOM 1624 N N . LYS B 1 80 ? 24.609 -15.620 -32.480 1.00 30.81 80 LYS B N 1
ATOM 1625 C CA . LYS B 1 80 ? 24.375 -17.036 -32.212 1.00 30.52 80 LYS B CA 1
ATOM 1626 C C . LYS B 1 80 ? 23.688 -17.172 -30.861 1.00 30.07 80 LYS B C 1
ATOM 1627 O O . LYS B 1 80 ? 23.370 -18.272 -30.402 1.00 29.65 80 LYS B O 1
ATOM 1633 N N . GLY B 1 81 ? 23.457 -16.022 -30.241 1.00 23.60 81 GLY B N 1
ATOM 1634 C CA . GLY B 1 81 ? 22.773 -15.975 -28.969 1.00 24.00 81 GLY B CA 1
ATOM 1635 C C . GLY B 1 81 ? 23.439 -16.736 -27.859 1.00 24.15 81 GLY B C 1
ATOM 1636 O O . GLY B 1 81 ? 22.800 -17.513 -27.150 1.00 24.53 81 GLY B O 1
ATOM 1637 N N . SER B 1 82 ? 24.734 -16.524 -27.702 1.00 28.32 82 SER B N 1
ATOM 1638 C CA . SER B 1 82 ? 25.442 -17.195 -26.635 1.00 27.41 82 SER B CA 1
ATOM 1639 C C . SER B 1 82 ? 26.387 -16.237 -25.938 1.00 27.06 82 SER B C 1
ATOM 1640 O O . SER B 1 82 ? 26.748 -15.194 -26.481 1.00 26.02 82 SER B O 1
ATOM 1643 N N . ASP B 1 83 ? 26.750 -16.588 -24.712 1.00 43.05 83 ASP B N 1
ATOM 1644 C CA . ASP B 1 83 ? 27.671 -15.790 -23.930 1.00 43.71 83 ASP B CA 1
ATOM 1645 C C . ASP B 1 83 ? 28.902 -16.635 -23.716 1.00 42.57 83 ASP B C 1
ATOM 1646 O O . ASP B 1 83 ? 28.827 -17.739 -23.180 1.00 43.46 83 ASP B O 1
ATOM 1651 N N . PRO B 1 84 ? 30.060 -16.124 -24.145 1.00 38.53 84 PRO B N 1
ATOM 1652 C CA . PRO B 1 84 ? 31.355 -16.795 -24.032 1.00 36.11 84 PRO B CA 1
ATOM 1653 C C . PRO B 1 84 ? 31.966 -16.677 -22.640 1.00 34.13 84 PRO B C 1
ATOM 1654 O O . PRO B 1 84 ? 31.561 -15.831 -21.849 1.00 35.44 84 PRO B O 1
ATOM 1658 N N . TYR B 1 85 ? 32.940 -17.532 -22.356 1.00 19.87 85 TYR B N 1
ATOM 1659 C CA . TYR B 1 85 ? 33.624 -17.514 -21.075 1.00 15.97 85 TYR B CA 1
ATOM 1660 C C . TYR B 1 85 ? 35.016 -16.927 -21.213 1.00 15.81 85 TYR B C 1
ATOM 1661 O O . TYR B 1 85 ? 35.914 -17.579 -21.745 1.00 15.88 85 TYR B O 1
ATOM 1670 N N . PHE B 1 86 ? 35.209 -15.707 -20.740 1.00 12.14 86 PHE B N 1
ATOM 1671 C CA . PHE B 1 86 ? 36.525 -15.098 -20.813 1.00 13.37 86 PHE B CA 1
ATOM 1672 C C . PHE B 1 86 ? 37.227 -15.336 -19.472 1.00 12.33 86 PHE B C 1
ATOM 1673 O O . PHE B 1 86 ? 36.581 -15.652 -18.465 1.00 14.38 86 PHE B O 1
ATOM 1681 N N . THR B 1 87 ? 38.548 -15.209 -19.468 1.00 16.70 87 THR B N 1
ATOM 1682 C CA . THR B 1 87 ? 39.332 -15.384 -18.255 1.00 15.06 87 THR B CA 1
ATOM 1683 C C . THR B 1 87 ? 39.952 -14.035 -17.931 1.00 15.53 87 THR B C 1
ATOM 1684 O O . THR B 1 87 ? 40.839 -13.566 -18.646 1.00 15.89 87 THR B O 1
ATOM 1688 N N . LEU B 1 88 ? 39.489 -13.417 -16.850 1.00 13.69 88 LEU B N 1
ATOM 1689 C CA . LEU B 1 88 ? 39.978 -12.103 -16.465 1.00 13.96 88 LEU B CA 1
ATOM 1690 C C . LEU B 1 88 ? 41.183 -12.186 -15.537 1.00 15.02 88 LEU B C 1
ATOM 1691 O O . LEU B 1 88 ? 41.060 -12.567 -14.369 1.00 16.18 88 LEU B O 1
ATOM 1696 N N . GLN B 1 89 ? 42.345 -11.787 -16.039 1.00 16.74 89 GLN B N 1
ATOM 1697 C CA . GLN B 1 89 ? 43.552 -11.863 -15.225 1.00 19.41 89 GLN B CA 1
ATOM 1698 C C . GLN B 1 89 ? 44.155 -10.497 -14.896 1.00 20.19 89 GLN B C 1
ATOM 1699 O O . GLN B 1 89 ? 44.916 -9.940 -15.683 1.00 18.45 89 GLN B O 1
ATOM 1705 N N . ALA B 1 90 ? 43.822 -9.977 -13.716 1.00 15.12 90 ALA B N 1
ATOM 1706 C CA . ALA B 1 90 ? 44.293 -8.664 -13.289 1.00 16.08 90 ALA B CA 1
ATOM 1707 C C . ALA B 1 90 ? 45.277 -8.695 -12.137 1.00 16.72 90 ALA B C 1
ATOM 1708 O O . ALA B 1 90 ? 45.759 -9.754 -11.725 1.00 14.60 90 ALA B O 1
ATOM 1710 N N . VAL B 1 91 ? 45.552 -7.498 -11.624 1.00 32.30 91 VAL B N 1
ATOM 1711 C CA . VAL B 1 91 ? 46.465 -7.309 -10.505 1.00 33.28 91 VAL B CA 1
ATOM 1712 C C . VAL B 1 91 ? 45.688 -6.988 -9.230 1.00 34.66 91 VAL B C 1
ATOM 1713 O O . VAL B 1 91 ? 44.982 -5.986 -9.162 1.00 35.78 91 VAL B O 1
ATOM 1717 N N . LEU B 1 92 ? 45.844 -7.820 -8.209 1.00 36.33 92 LEU B N 1
ATOM 1718 C CA . LEU B 1 92 ? 45.132 -7.611 -6.957 1.00 38.42 92 LEU B CA 1
ATOM 1719 C C . LEU B 1 92 ? 45.397 -6.253 -6.319 1.00 41.88 92 LEU B C 1
ATOM 1720 O O . LEU B 1 92 ? 46.517 -5.747 -6.366 1.00 41.93 92 LEU B O 1
ATOM 1725 N N . ASP B 1 93 ? 44.360 -5.663 -5.729 1.00 35.18 93 ASP B N 1
ATOM 1726 C CA . ASP B 1 93 ? 44.501 -4.368 -5.077 1.00 38.72 93 ASP B CA 1
ATOM 1727 C C . ASP B 1 93 ? 44.064 -4.402 -3.616 1.00 43.29 93 ASP B C 1
ATOM 1728 O O . ASP B 1 93 ? 43.283 -3.559 -3.171 1.00 46.50 93 ASP B O 1
ATOM 1733 N N . ASP B 1 94 ? 44.549 -5.383 -2.867 1.00 26.57 94 ASP B N 1
ATOM 1734 C CA . ASP B 1 94 ? 44.204 -5.459 -1.453 1.00 29.55 94 ASP B CA 1
ATOM 1735 C C . ASP B 1 94 ? 45.195 -4.524 -0.763 1.00 31.38 94 ASP B C 1
ATOM 1736 O O . ASP B 1 94 ? 46.405 -4.752 -0.797 1.00 29.41 94 ASP B O 1
ATOM 1741 N N . GLN B 1 95 ? 44.689 -3.456 -0.161 1.00 53.30 95 GLN B N 1
ATOM 1742 C CA . GLN B 1 95 ? 45.573 -2.509 0.503 1.00 57.40 95 GLN B CA 1
ATOM 1743 C C . GLN B 1 95 ? 46.133 -3.066 1.805 1.00 59.39 95 GLN B C 1
ATOM 1744 O O . GLN B 1 95 ? 47.212 -2.665 2.239 1.00 61.01 95 GLN B O 1
ATOM 1750 N N . SER B 1 96 ? 45.409 -3.997 2.421 1.00 66.76 96 SER B N 1
ATOM 1751 C CA . SER B 1 96 ? 45.868 -4.597 3.669 1.00 69.30 96 SER B CA 1
ATOM 1752 C C . SER B 1 96 ? 47.284 -5.137 3.491 1.00 70.00 96 SER B C 1
ATOM 1753 O O . SER B 1 96 ? 48.072 -5.166 4.436 1.00 70.00 96 SER B O 1
ATOM 1756 N N . SER B 1 97 ? 47.599 -5.551 2.264 1.00 70.00 97 SER B N 1
ATOM 1757 C CA . SER B 1 97 ? 48.915 -6.090 1.922 1.00 70.00 97 SER B CA 1
ATOM 1758 C C . SER B 1 97 ? 49.357 -7.185 2.884 1.00 70.00 97 SER B C 1
ATOM 1759 O O . SER B 1 97 ? 50.504 -7.194 3.341 1.00 70.00 97 SER B O 1
ATOM 1762 N N . GLY B 1 98 ? 48.447 -8.101 3.198 1.00 61.18 98 GLY B N 1
ATOM 1763 C CA . GLY B 1 98 ? 48.789 -9.188 4.094 1.00 59.33 98 GLY B CA 1
ATOM 1764 C C . GLY B 1 98 ? 50.091 -9.835 3.660 1.00 57.80 98 GLY B C 1
ATOM 1765 O O . GLY B 1 98 ? 50.747 -10.508 4.452 1.00 56.53 98 GLY B O 1
ATOM 1766 N N . ARG B 1 99 ? 50.461 -9.628 2.396 1.00 70.00 99 ARG B N 1
ATOM 1767 C CA . ARG B 1 99 ? 51.692 -10.179 1.841 1.00 70.00 99 ARG B CA 1
ATOM 1768 C C . ARG B 1 99 ? 52.412 -9.137 0.998 1.00 67.88 99 ARG B C 1
ATOM 1769 O O . ARG B 1 99 ? 53.458 -8.621 1.393 1.00 68.12 99 ARG B O 1
ATOM 1777 N N . GLY B 1 100 ? 51.837 -8.829 -0.159 1.00 45.51 100 GLY B N 1
ATOM 1778 C CA . GLY B 1 100 ? 52.420 -7.851 -1.062 1.00 41.36 100 GLY B CA 1
ATOM 1779 C C . GLY B 1 100 ? 51.444 -7.583 -2.191 1.00 38.35 100 GLY B C 1
ATOM 1780 O O . GLY B 1 100 ? 50.385 -7.005 -1.960 1.00 36.11 100 GLY B O 1
ATOM 1781 N N . THR B 1 101 ? 51.788 -7.994 -3.409 1.00 69.17 101 THR B N 1
ATOM 1782 C CA . THR B 1 101 ? 50.895 -7.809 -4.562 1.00 67.04 101 THR B CA 1
ATOM 1783 C C . THR B 1 101 ? 50.972 -8.969 -5.560 1.00 65.02 101 THR B C 1
ATOM 1784 O O . THR B 1 101 ? 51.994 -9.194 -6.213 1.00 64.29 101 THR B O 1
ATOM 1788 N N . GLU B 1 102 ? 49.859 -9.688 -5.673 1.00 35.08 102 GLU B N 1
ATOM 1789 C CA . GLU B 1 102 ? 49.768 -10.854 -6.540 1.00 31.19 102 GLU B CA 1
ATOM 1790 C C . GLU B 1 102 ? 48.722 -10.704 -7.651 1.00 29.52 102 GLU B C 1
ATOM 1791 O O . GLU B 1 102 ? 47.866 -9.817 -7.612 1.00 28.41 102 GLU B O 1
ATOM 1797 N N . ARG B 1 103 ? 48.803 -11.587 -8.643 1.00 25.44 103 ARG B N 1
ATOM 1798 C CA . ARG B 1 103 ? 47.866 -11.584 -9.759 1.00 23.84 103 ARG B CA 1
ATOM 1799 C C . ARG B 1 103 ? 46.614 -12.348 -9.372 1.00 20.92 103 ARG B C 1
ATOM 1800 O O . ARG B 1 103 ? 46.670 -13.352 -8.666 1.00 20.58 103 ARG B O 1
ATOM 1808 N N . VAL B 1 104 ? 45.483 -11.870 -9.859 1.00 38.47 104 VAL B N 1
ATOM 1809 C CA . VAL B 1 104 ? 44.208 -12.497 -9.582 1.00 32.84 104 VAL B CA 1
ATOM 1810 C C . VAL B 1 104 ? 43.596 -12.899 -10.898 1.00 32.55 104 VAL B C 1
ATOM 1811 O O . VAL B 1 104 ? 43.514 -12.084 -11.814 1.00 34.82 104 VAL B O 1
ATOM 1815 N N . THR B 1 105 ? 43.184 -14.147 -11.026 1.00 10.00 105 THR B N 1
ATOM 1816 C CA . THR B 1 105 ? 42.530 -14.523 -12.258 1.00 10.00 105 THR B CA 1
ATOM 1817 C C . THR B 1 105 ? 41.102 -14.855 -11.858 1.00 10.00 105 THR B C 1
ATOM 1818 O O . THR B 1 105 ? 40.847 -15.225 -10.712 1.00 10.00 105 THR B O 1
ATOM 1822 N N . LEU B 1 106 ? 40.164 -14.682 -12.779 1.00 12.58 106 LEU B N 1
ATOM 1823 C CA . LEU B 1 106 ? 38.766 -14.994 -12.505 1.00 11.20 106 LEU B CA 1
ATOM 1824 C C . LEU B 1 106 ? 38.328 -15.958 -13.564 1.00 10.73 106 LEU B C 1
ATOM 1825 O O . LEU B 1 106 ? 37.961 -15.561 -14.673 1.00 11.61 106 LEU B O 1
ATOM 1830 N N . TYR B 1 107 ? 38.369 -17.236 -13.228 1.00 10.00 107 TYR B N 1
ATOM 1831 C CA . TYR B 1 107 ? 37.975 -18.242 -14.188 1.00 10.00 107 TYR B CA 1
ATOM 1832 C C . TYR B 1 107 ? 36.522 -18.117 -14.538 1.00 10.00 107 TYR B C 1
ATOM 1833 O O . TYR B 1 107 ? 35.672 -17.900 -13.679 1.00 10.00 107 TYR B O 1
ATOM 1842 N N . ASP B 1 108 ? 36.273 -18.211 -15.832 1.00 11.01 108 ASP B N 1
ATOM 1843 C CA . ASP B 1 108 ? 34.949 -18.131 -16.396 1.00 11.40 108 ASP B CA 1
ATOM 1844 C C . ASP B 1 108 ? 34.104 -16.922 -16.070 1.00 10.57 108 ASP B C 1
ATOM 1845 O O . ASP B 1 108 ? 32.899 -17.051 -15.844 1.00 11.46 108 ASP B O 1
ATOM 1850 N N . VAL B 1 109 ? 34.731 -15.748 -16.038 1.00 10.00 109 VAL B N 1
ATOM 1851 C CA . VAL B 1 109 ? 33.978 -14.523 -15.817 1.00 10.00 109 VAL B CA 1
ATOM 1852 C C . VAL B 1 109 ? 33.086 -14.542 -17.053 1.00 10.00 109 VAL B C 1
ATOM 1853 O O . VAL B 1 109 ? 33.498 -15.059 -18.090 1.00 10.00 109 VAL B O 1
ATOM 1857 N N . ASN B 1 110 ? 31.886 -13.981 -16.965 1.00 10.57 110 ASN B N 1
ATOM 1858 C CA . ASN B 1 110 ? 30.993 -14.005 -18.118 1.00 10.83 110 ASN B CA 1
ATOM 1859 C C . ASN B 1 110 ? 29.913 -12.936 -18.136 1.00 10.62 110 ASN B C 1
ATOM 1860 O O . ASN B 1 110 ? 29.022 -12.942 -17.295 1.00 10.00 110 ASN B O 1
ATOM 1865 N N . PHE B 1 111 ? 29.993 -12.022 -19.100 1.00 10.25 111 PHE B N 1
ATOM 1866 C CA . PHE B 1 111 ? 28.992 -10.958 -19.230 1.00 13.60 111 PHE B CA 1
ATOM 1867 C C . PHE B 1 111 ? 27.953 -11.312 -20.276 1.00 16.57 111 PHE B C 1
ATOM 1868 O O . PHE B 1 111 ? 27.991 -12.381 -20.878 1.00 17.12 111 PHE B O 1
ATOM 1876 N N . ASP B 1 112 ? 27.026 -10.387 -20.489 1.00 22.41 112 ASP B N 1
ATOM 1877 C CA . ASP B 1 112 ? 25.994 -10.557 -21.498 1.00 23.83 112 ASP B CA 1
ATOM 1878 C C . ASP B 1 112 ? 26.587 -9.894 -22.740 1.00 23.37 112 ASP B C 1
ATOM 1879 O O . ASP B 1 112 ? 26.954 -8.716 -22.721 1.00 22.38 112 ASP B O 1
ATOM 1884 N N . SER B 1 113 ? 26.704 -10.671 -23.807 1.00 20.66 113 SER B N 1
ATOM 1885 C CA . SER B 1 113 ? 27.270 -10.188 -25.058 1.00 22.89 113 SER B CA 1
ATOM 1886 C C . SER B 1 113 ? 26.781 -8.793 -25.398 1.00 24.93 113 SER B C 1
ATOM 1887 O O . SER B 1 113 ? 27.555 -7.836 -25.413 1.00 26.06 113 SER B O 1
ATOM 1890 N N . ALA B 1 114 ? 25.484 -8.707 -25.679 1.00 22.54 114 ALA B N 1
ATOM 1891 C CA . ALA B 1 114 ? 24.830 -7.456 -26.029 1.00 22.90 114 ALA B CA 1
ATOM 1892 C C . ALA B 1 114 ? 25.351 -6.319 -25.173 1.00 22.95 114 ALA B C 1
ATOM 1893 O O . ALA B 1 114 ? 25.775 -5.276 -25.687 1.00 22.83 114 ALA B O 1
ATOM 1895 N N . LYS B 1 115 ? 25.305 -6.525 -23.860 1.00 21.78 115 LYS B N 1
ATOM 1896 C CA . LYS B 1 115 ? 25.773 -5.514 -22.916 1.00 22.60 115 LYS B CA 1
ATOM 1897 C C . LYS B 1 115 ? 27.145 -4.998 -23.317 1.00 21.60 115 LYS B C 1
ATOM 1898 O O . LYS B 1 115 ? 27.452 -3.822 -23.115 1.00 19.38 115 LYS B O 1
ATOM 1904 N N . ILE B 1 116 ? 27.967 -5.869 -23.893 1.00 35.28 116 ILE B N 1
ATOM 1905 C CA . ILE B 1 116 ? 29.288 -5.445 -24.322 1.00 37.39 116 ILE B CA 1
ATOM 1906 C C . ILE B 1 116 ? 29.262 -4.717 -25.665 1.00 39.06 116 ILE B C 1
ATOM 1907 O O . ILE B 1 116 ? 29.914 -3.685 -25.823 1.00 39.68 116 ILE B O 1
ATOM 1912 N N . ALA B 1 117 ? 28.503 -5.243 -26.623 1.00 28.10 117 ALA B N 1
ATOM 1913 C CA . ALA B 1 117 ? 28.386 -4.616 -27.935 1.00 30.17 117 ALA B CA 1
ATOM 1914 C C . ALA B 1 117 ? 27.919 -3.179 -27.753 1.00 32.83 117 ALA B C 1
ATOM 1915 O O . ALA B 1 117 ? 28.279 -2.283 -28.521 1.00 33.28 117 ALA B O 1
ATOM 1917 N N . SER B 1 118 ? 27.120 -2.966 -26.714 1.00 24.02 118 SER B N 1
ATOM 1918 C CA . SER B 1 118 ? 26.571 -1.648 -26.407 1.00 26.66 118 SER B CA 1
ATOM 1919 C C . SER B 1 118 ? 27.595 -0.633 -25.892 1.00 28.69 118 SER B C 1
ATOM 1920 O O . SER B 1 118 ? 27.258 0.527 -25.639 1.00 27.72 118 SER B O 1
ATOM 1923 N N . LEU B 1 119 ? 28.840 -1.064 -25.737 1.00 38.12 119 LEU B N 1
ATOM 1924 C CA . LEU B 1 119 ? 29.891 -0.174 -25.254 1.00 41.31 119 LEU B CA 1
ATOM 1925 C C . LEU B 1 119 ? 30.292 0.917 -26.240 1.00 44.34 119 LEU B C 1
ATOM 1926 O O . LEU B 1 119 ? 31.026 1.841 -25.878 1.00 43.88 119 LEU B O 1
ATOM 1931 N N . ASP B 1 120 ? 29.818 0.818 -27.480 1.00 64.60 120 ASP B N 1
ATOM 1932 C CA . ASP B 1 120 ? 30.151 1.818 -28.490 1.00 67.66 120 ASP B CA 1
ATOM 1933 C C . ASP B 1 120 ? 29.113 1.872 -29.610 1.00 68.50 120 ASP B C 1
ATOM 1934 O O . ASP B 1 120 ? 28.280 2.775 -29.649 1.00 68.71 120 ASP B O 1
ATOM 1939 N N . GLU B 1 127 ? 25.769 2.309 -18.984 1.00 67.45 127 GLU B N 1
ATOM 1940 C CA . GLU B 1 127 ? 26.940 2.812 -18.273 1.00 69.23 127 GLU B CA 1
ATOM 1941 C C . GLU B 1 127 ? 28.178 1.957 -18.536 1.00 68.48 127 GLU B C 1
ATOM 1942 O O . GLU B 1 127 ? 28.124 1.013 -19.321 1.00 70.00 127 GLU B O 1
ATOM 1948 N N . GLU B 1 128 ? 29.287 2.280 -17.867 1.00 63.97 128 GLU B N 1
ATOM 1949 C CA . GLU B 1 128 ? 30.537 1.542 -18.049 1.00 60.47 128 GLU B CA 1
ATOM 1950 C C . GLU B 1 128 ? 30.710 0.368 -17.096 1.00 55.84 128 GLU B C 1
ATOM 1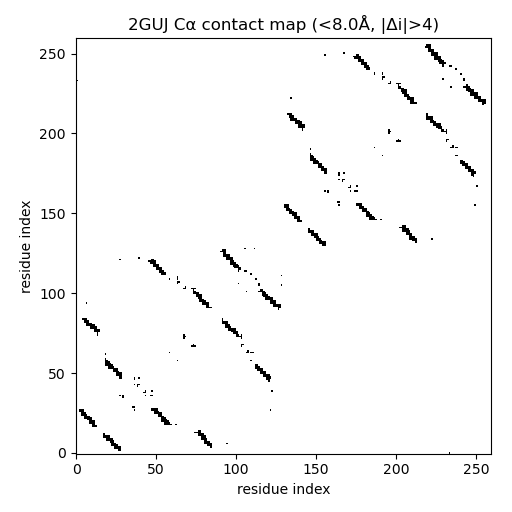951 O O . GLU B 1 128 ? 31.492 -0.544 -17.364 1.00 54.83 128 GLU B O 1
ATOM 1957 N N . GLU B 1 129 ? 29.999 0.392 -15.976 1.00 40.72 129 GLU B N 1
ATOM 1958 C CA . GLU B 1 129 ? 30.106 -0.695 -15.013 1.00 34.92 129 GLU B CA 1
ATOM 1959 C C . GLU B 1 129 ? 29.331 -1.883 -15.512 1.00 31.19 129 GLU B C 1
ATOM 1960 O O . GLU B 1 129 ? 28.108 -1.917 -15.421 1.00 30.70 129 GLU B O 1
ATOM 1966 N N . VAL B 1 130 ? 30.039 -2.871 -16.027 1.00 10.00 130 VAL B N 1
ATOM 1967 C CA . VAL B 1 130 ? 29.338 -4.020 -16.532 1.00 10.00 130 VAL B CA 1
ATOM 1968 C C . VAL B 1 130 ? 29.344 -5.170 -15.567 1.00 10.00 130 VAL B C 1
ATOM 1969 O O . VAL B 1 130 ? 30.353 -5.445 -14.921 1.00 10.00 130 VAL B O 1
ATOM 1973 N N . PRO B 1 131 ? 28.191 -5.841 -15.436 1.00 35.01 131 PRO B N 1
ATOM 1974 C CA . PRO B 1 131 ? 28.041 -6.991 -14.534 1.00 34.99 131 PRO B CA 1
ATOM 1975 C C . PRO B 1 131 ? 28.634 -8.216 -15.194 1.00 33.94 131 PRO B C 1
ATOM 1976 O O . PRO B 1 131 ? 28.786 -8.243 -16.411 1.00 36.02 131 PRO B O 1
ATOM 1980 N N . PHE B 1 132 ? 28.982 -9.225 -14.410 1.00 10.58 132 PHE B N 1
ATOM 1981 C CA . PHE B 1 132 ? 29.538 -10.437 -14.989 1.00 10.01 132 PHE B CA 1
ATOM 1982 C C . PHE B 1 132 ? 29.543 -11.491 -13.920 1.00 10.00 132 PHE B C 1
ATOM 1983 O O . PHE B 1 132 ? 29.377 -11.166 -12.752 1.00 10.00 132 PHE B O 1
ATOM 1991 N N . THR B 1 133 ? 29.720 -12.750 -14.282 1.00 13.55 133 THR B N 1
ATOM 1992 C CA . THR B 1 133 ? 29.707 -13.757 -13.238 1.00 15.95 133 THR B CA 1
ATOM 1993 C C . THR B 1 133 ? 30.741 -14.837 -13.434 1.00 17.57 133 THR B C 1
ATOM 1994 O O . THR B 1 133 ? 30.564 -15.760 -14.237 1.00 19.51 133 THR B O 1
ATOM 1998 N N . PHE B 1 134 ? 31.823 -14.725 -12.676 1.00 10.04 134 PHE B N 1
ATOM 1999 C CA . PHE B 1 134 ? 32.902 -15.696 -12.749 1.00 10.00 134 PHE B CA 1
ATOM 2000 C C . PHE B 1 134 ? 32.457 -16.969 -12.057 1.00 10.00 134 PHE B C 1
ATOM 2001 O O . PHE B 1 134 ? 31.512 -16.941 -11.286 1.00 10.00 134 PHE B O 1
ATOM 2009 N N . GLU B 1 135 ? 33.123 -18.082 -12.338 1.00 11.57 135 GLU B N 1
ATOM 2010 C CA . GLU B 1 135 ? 32.762 -19.354 -11.722 1.00 12.82 135 GLU B CA 1
ATOM 2011 C C . GLU B 1 135 ? 33.857 -19.826 -10.788 1.00 12.93 135 GLU B C 1
ATOM 2012 O O . GLU B 1 135 ? 33.744 -20.882 -10.174 1.00 12.59 135 GLU B O 1
ATOM 2018 N N . ASP B 1 136 ? 34.927 -19.049 -10.699 1.00 19.75 136 ASP B N 1
ATOM 2019 C CA . ASP B 1 136 ? 36.034 -19.387 -9.820 1.00 18.78 136 ASP B CA 1
ATOM 2020 C C . ASP B 1 136 ? 37.059 -18.262 -9.880 1.00 17.76 136 ASP B C 1
ATOM 2021 O O . ASP B 1 136 ? 37.218 -17.616 -10.915 1.00 19.23 136 ASP B O 1
ATOM 2026 N N . PHE B 1 137 ? 37.741 -18.030 -8.765 1.00 10.00 137 PHE B N 1
ATOM 2027 C CA . PHE B 1 137 ? 38.732 -16.974 -8.668 1.00 10.00 137 PHE B CA 1
ATOM 2028 C C . PHE B 1 137 ? 40.053 -17.564 -8.211 1.00 10.16 137 PHE B C 1
ATOM 2029 O O . PHE B 1 137 ? 40.086 -18.698 -7.749 1.00 10.23 137 PHE B O 1
ATOM 2037 N N . ASP B 1 138 ? 41.137 -16.798 -8.305 1.00 27.98 138 ASP B N 1
ATOM 2038 C CA . ASP B 1 138 ? 42.444 -17.341 -7.946 1.00 29.76 138 ASP B CA 1
ATOM 2039 C C . ASP B 1 138 ? 43.528 -16.264 -7.759 1.00 30.46 138 ASP B C 1
ATOM 2040 O O . ASP B 1 138 ? 43.456 -15.186 -8.343 1.00 33.49 138 ASP B O 1
ATOM 2045 N N . VAL B 1 139 ? 44.546 -16.566 -6.963 1.00 12.74 139 VAL B N 1
ATOM 2046 C CA . VAL B 1 139 ? 45.644 -15.635 -6.734 1.00 10.91 139 VAL B CA 1
ATOM 2047 C C . VAL B 1 139 ? 46.896 -16.487 -6.804 1.00 11.62 139 VAL B C 1
ATOM 2048 O O . VAL B 1 139 ? 47.576 -16.689 -5.807 1.00 12.14 139 VAL B O 1
ATOM 2052 N N . PRO B 1 140 ? 47.220 -16.979 -8.001 1.00 10.00 140 PRO B N 1
ATOM 2053 C CA . PRO B 1 140 ? 48.355 -17.838 -8.341 1.00 10.37 140 PRO B CA 1
ATOM 2054 C C . PRO B 1 140 ? 49.782 -17.395 -8.079 1.00 12.26 140 PRO B C 1
ATOM 2055 O O . PRO B 1 140 ? 50.557 -18.147 -7.497 1.00 14.82 140 PRO B O 1
ATOM 2059 N N . GLU B 1 141 ? 50.148 -16.198 -8.515 1.00 10.00 141 GLU B N 1
ATOM 2060 C CA . GLU B 1 141 ? 51.524 -15.754 -8.336 1.00 10.00 141 GLU B CA 1
ATOM 2061 C C . GLU B 1 141 ? 51.635 -14.400 -7.681 1.00 10.00 141 GLU B C 1
ATOM 2062 O O . GLU B 1 141 ? 50.651 -13.679 -7.597 1.00 10.00 141 GLU B O 1
ATOM 2068 N N . LYS B 1 142 ? 52.826 -14.061 -7.195 1.00 30.78 142 LYS B N 1
ATOM 2069 C CA . LYS B 1 142 ? 52.984 -12.767 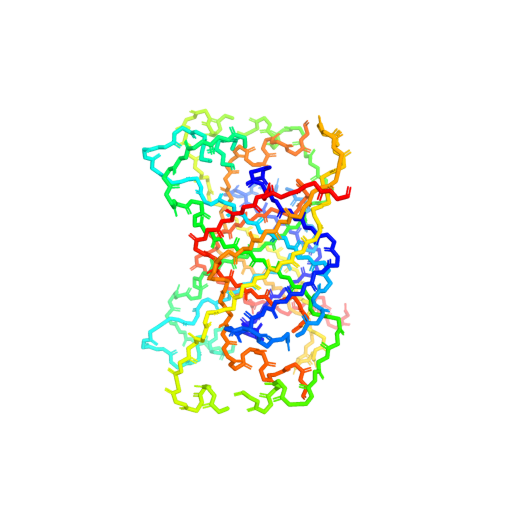-6.567 1.00 37.35 142 LYS B CA 1
ATOM 2070 C C . LYS B 1 142 ? 53.155 -11.726 -7.645 1.00 41.36 142 LYS B C 1
ATOM 2071 O O . LYS B 1 142 ? 52.194 -11.438 -8.353 1.00 44.47 142 LYS B O 1
ATOM 2077 N N . LEU B 1 143 ? 54.343 -11.151 -7.790 1.00 33.85 143 LEU B N 1
ATOM 2078 C CA . LEU B 1 143 ? 54.522 -10.141 -8.833 1.00 38.40 143 LEU B CA 1
ATOM 2079 C C . LEU B 1 143 ? 55.876 -9.449 -8.819 1.00 42.89 143 LEU B C 1
ATOM 2080 O O . LEU B 1 143 ? 56.526 -9.348 -7.772 1.00 42.55 143 LEU B O 1
ATOM 2085 N N . SER B 1 144 ? 56.265 -8.967 -10.001 1.00 54.28 144 SER B N 1
ATOM 2086 C CA . SER B 1 144 ? 57.518 -8.257 -10.242 1.00 59.85 144 SER B CA 1
ATOM 2087 C C . SER B 1 144 ? 58.514 -8.487 -9.109 1.00 63.25 144 SER B C 1
ATOM 2088 O O . SER B 1 144 ? 58.948 -7.554 -8.432 1.00 64.63 144 SER B O 1
ATOM 2091 N N . ASP B 1 145 ? 58.847 -9.756 -8.910 1.00 70.00 145 ASP B N 1
ATOM 2092 C CA . ASP B 1 145 ? 59.772 -10.194 -7.875 1.00 70.00 145 ASP B CA 1
ATOM 2093 C C . ASP B 1 145 ? 60.913 -9.220 -7.631 1.00 70.00 145 ASP B C 1
ATOM 2094 O O . ASP B 1 145 ? 61.556 -8.750 -8.573 1.00 70.00 145 ASP B O 1
ATOM 2099 N N . THR B 1 146 ? 61.154 -8.925 -6.358 1.00 70.00 146 THR B N 1
ATOM 2100 C CA . THR B 1 146 ? 62.224 -8.022 -5.956 1.00 70.00 146 THR B CA 1
ATOM 2101 C C . THR B 1 146 ? 62.004 -6.596 -6.469 1.00 70.00 146 THR B C 1
ATOM 2102 O O . THR B 1 146 ? 62.932 -5.776 -6.459 1.00 70.00 146 THR B O 1
ATOM 2106 N N . PHE B 1 147 ? 60.786 -6.294 -6.915 1.00 70.00 147 PHE B N 1
ATOM 2107 C CA . PHE B 1 147 ? 60.508 -4.957 -7.425 1.00 70.00 147 PHE B CA 1
ATOM 2108 C C . PHE B 1 147 ? 59.044 -4.761 -7.804 1.00 70.00 147 PHE B C 1
ATOM 2109 O O . PHE B 1 147 ? 58.727 -4.638 -9.009 1.00 41.17 147 PHE B O 1
#